Protein AF-A0A962YGM1-F1 (afdb_monomer_lite)

pLDDT: mean 92.64, std 6.52, range [55.59, 98.56]

Sequence (187 aa):
MKAMFVDFDAAATTGLLAEDYIQHNPAVPTGAAPIIGFLPALKDSGIQLTTHRLIAEGDLVVAHNLYENAQAFGGDTLVAFDVFRIENGQLAEHWDNLAPLAGPNPSGRTQLDGPTDITDLDKTAANKALVTGFVETILMNGEVERITDFISTETYLQHNTGIADGLDGLGAALGAMAEQGISMVYS

Secondary structure (DSSP, 8-state):
-HHHHTS--HHHHHHHEEEEEEE--TTS-SSHHHHHHHHHHHHHHT-EEEEEEEEEETTEEEEEEEEES-GGGTSSEEEEEEEEEEETTEEEEEEEEEEEPPPP-TTS--SS-S--S---GGGHHHHHHHHHHHIIIIIIS--GGGGGGTS-SS------TT--SHHHHHHHHHHHHHHTT------

Radius of gyration: 19.18 Å; chains: 1; bounding box: 46×40×47 Å

Foldseek 3Di:
DCCQQPVLPLVVQLVQADQQAAEPLPLFDTGSVRSNVCSVVSVVLNKDKDWLAWDDDDQKIWTFIWIASVVSVPDRIWTKTKIFGADPNHGRYIDMDIDHFDAAAPARAGLRDDDHDDDPPVCVVVLVVLVVCQCVCCQAVPVVVCNCVRAPQPWACDNPRHFHTHPVRVVVVVVVCVVVVNHRHDD

Structure (mmCIF, N/CA/C/O backbone):
data_AF-A0A962YGM1-F1
#
_entry.id   AF-A0A962YGM1-F1
#
loop_
_atom_site.group_PDB
_atom_site.id
_atom_site.type_symbol
_atom_site.label_atom_id
_atom_site.label_alt_id
_atom_site.label_comp_id
_atom_site.label_asym_id
_atom_site.label_entity_id
_atom_site.label_seq_id
_atom_site.pdbx_PDB_ins_code
_atom_site.Cartn_x
_atom_site.Cartn_y
_atom_site.Cartn_z
_atom_site.occupancy
_atom_site.B_iso_or_equiv
_atom_site.auth_seq_id
_atom_site.auth_comp_id
_atom_site.auth_asym_id
_atom_site.auth_atom_id
_atom_site.pdbx_PDB_model_num
ATOM 1 N N . MET A 1 1 ? 10.331 -6.126 -8.322 1.00 79.50 1 MET A N 1
ATOM 2 C CA . MET A 1 1 ? 10.974 -5.113 -7.450 1.00 79.50 1 MET A CA 1
ATOM 3 C C . MET A 1 1 ? 12.489 -5.008 -7.643 1.00 79.50 1 MET A C 1
ATOM 5 O O . MET A 1 1 ? 12.923 -3.966 -8.110 1.00 79.50 1 MET A O 1
ATOM 9 N N . LYS A 1 2 ? 13.305 -6.043 -7.367 1.00 87.81 2 LYS A N 1
ATOM 10 C CA . LYS A 1 2 ? 14.786 -5.934 -7.409 1.00 87.81 2 LYS A CA 1
ATOM 11 C C . LYS A 1 2 ? 15.364 -5.429 -8.745 1.00 87.81 2 LYS A C 1
ATOM 13 O O . LYS A 1 2 ? 16.160 -4.496 -8.739 1.00 87.81 2 LYS A O 1
ATOM 18 N N . ALA A 1 3 ? 14.910 -5.989 -9.870 1.00 90.62 3 ALA A N 1
ATOM 19 C CA . ALA A 1 3 ? 15.383 -5.597 -11.202 1.00 90.62 3 ALA A CA 1
ATOM 20 C C . ALA A 1 3 ? 15.262 -4.083 -11.461 1.00 90.62 3 ALA A C 1
ATOM 22 O O . ALA A 1 3 ? 16.154 -3.493 -12.055 1.00 90.62 3 ALA A O 1
ATOM 23 N N . MET A 1 4 ? 14.198 -3.452 -10.960 1.00 91.31 4 MET A N 1
ATOM 24 C CA . MET A 1 4 ? 13.885 -2.048 -11.221 1.00 91.31 4 MET A CA 1
ATOM 25 C C . MET A 1 4 ? 14.479 -1.096 -10.175 1.00 91.31 4 MET A C 1
ATOM 27 O O . MET A 1 4 ? 15.050 -0.078 -10.545 1.00 91.31 4 MET A O 1
ATOM 31 N N . PHE A 1 5 ? 14.367 -1.426 -8.883 1.00 90.88 5 PHE A N 1
ATOM 32 C CA . PHE A 1 5 ? 14.699 -0.510 -7.778 1.00 90.88 5 PHE A CA 1
ATOM 33 C C . PHE A 1 5 ? 16.046 -0.784 -7.096 1.00 90.88 5 PHE A C 1
ATOM 35 O O . PHE A 1 5 ? 16.453 -0.020 -6.229 1.00 90.88 5 PHE A O 1
ATOM 42 N N . VAL A 1 6 ? 16.722 -1.885 -7.436 1.00 91.50 6 VAL A N 1
ATOM 43 C CA . VAL A 1 6 ? 18.024 -2.247 -6.845 1.00 91.50 6 VAL A CA 1
ATOM 44 C C . VAL A 1 6 ? 19.077 -2.394 -7.932 1.00 91.50 6 VAL A C 1
ATOM 46 O O . VAL A 1 6 ? 20.129 -1.764 -7.873 1.00 91.50 6 VAL A O 1
ATOM 49 N N . ASP A 1 7 ? 18.788 -3.220 -8.937 1.00 94.50 7 ASP A N 1
ATOM 50 C CA . ASP A 1 7 ? 19.753 -3.546 -9.989 1.00 94.50 7 ASP A CA 1
ATOM 51 C C . ASP A 1 7 ? 19.701 -2.534 -11.152 1.00 94.50 7 ASP A C 1
ATOM 53 O O . ASP A 1 7 ? 20.680 -2.379 -11.884 1.00 94.50 7 ASP A O 1
ATOM 57 N N . PHE A 1 8 ? 18.573 -1.828 -11.309 1.00 94.81 8 PHE A N 1
ATOM 58 C CA . PHE A 1 8 ? 18.268 -0.941 -12.440 1.00 94.81 8 PHE A CA 1
ATOM 59 C C . PHE A 1 8 ? 18.518 -1.617 -13.805 1.00 94.81 8 PHE A C 1
ATOM 61 O O . PHE A 1 8 ? 19.015 -1.004 -14.753 1.00 94.81 8 PHE A O 1
ATOM 68 N N . ASP A 1 9 ? 18.199 -2.911 -13.892 1.00 96.62 9 ASP A N 1
ATOM 69 C CA . ASP A 1 9 ? 18.404 -3.765 -15.058 1.00 96.62 9 ASP A CA 1
ATOM 70 C C . ASP A 1 9 ? 17.204 -3.658 -16.006 1.00 96.62 9 ASP A C 1
ATOM 72 O O . ASP A 1 9 ? 16.119 -4.194 -15.753 1.00 96.62 9 ASP A O 1
ATOM 76 N N . ALA A 1 10 ? 17.417 -2.975 -17.130 1.00 95.06 10 ALA A N 1
ATOM 77 C CA . ALA A 1 10 ? 16.403 -2.782 -18.158 1.00 95.06 10 ALA A CA 1
ATOM 78 C C . ALA A 1 10 ? 15.931 -4.096 -18.796 1.00 95.06 10 ALA A C 1
ATOM 80 O O . ALA A 1 10 ? 14.737 -4.250 -19.052 1.00 95.06 10 ALA A O 1
ATOM 81 N N . ALA A 1 11 ? 16.827 -5.055 -19.040 1.00 95.00 11 ALA A N 1
ATOM 82 C CA . ALA A 1 11 ? 16.470 -6.310 -19.695 1.00 95.00 11 ALA A CA 1
ATOM 83 C C . ALA A 1 11 ? 15.648 -7.200 -18.756 1.00 95.00 11 ALA A C 1
ATOM 85 O O . ALA A 1 11 ? 14.588 -7.694 -19.144 1.00 95.00 11 ALA A O 1
ATOM 86 N N . ALA A 1 12 ? 16.092 -7.341 -17.504 1.00 95.94 12 ALA A N 1
ATOM 87 C CA . ALA A 1 12 ? 15.349 -8.080 -16.491 1.00 95.94 12 ALA A CA 1
ATOM 88 C C . ALA A 1 12 ? 13.991 -7.425 -16.202 1.00 95.94 12 ALA A C 1
ATOM 90 O O . ALA A 1 12 ? 12.988 -8.126 -16.112 1.00 95.94 12 ALA A O 1
ATOM 91 N N . THR A 1 13 ? 13.931 -6.092 -16.117 1.00 95.31 13 THR A N 1
ATOM 92 C CA . THR A 1 13 ? 12.664 -5.372 -15.911 1.00 95.31 13 THR A CA 1
ATOM 93 C C . THR A 1 13 ? 11.711 -5.573 -17.089 1.00 95.31 13 THR A C 1
ATOM 95 O O . THR A 1 13 ? 10.539 -5.862 -16.873 1.00 95.31 13 THR A O 1
ATOM 98 N N . THR A 1 14 ? 12.209 -5.519 -18.328 1.00 94.31 14 THR A N 1
ATOM 99 C CA . THR A 1 14 ? 11.390 -5.771 -19.529 1.00 94.31 14 THR A CA 1
ATOM 10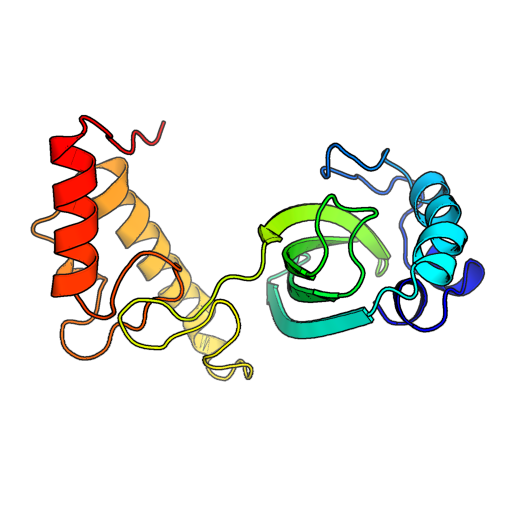0 C C . THR A 1 14 ? 10.794 -7.179 -19.503 1.00 94.31 14 THR A C 1
ATOM 102 O O . THR A 1 14 ? 9.611 -7.343 -19.767 1.00 94.31 14 THR A O 1
ATOM 105 N N . GLY A 1 15 ? 11.573 -8.196 -19.117 1.00 94.81 15 GLY A N 1
ATOM 106 C CA . GLY A 1 15 ? 11.083 -9.577 -19.027 1.00 94.81 15 GLY A CA 1
ATOM 107 C C . GLY A 1 15 ? 9.985 -9.803 -17.978 1.00 94.81 15 GLY A C 1
ATOM 108 O O . GLY A 1 15 ? 9.278 -10.805 -18.052 1.00 94.81 15 GLY A O 1
ATOM 109 N N . LEU A 1 16 ? 9.826 -8.888 -17.017 1.00 96.19 16 LEU A N 1
ATOM 110 C CA . LEU A 1 16 ? 8.814 -8.969 -15.961 1.00 96.19 16 LEU A CA 1
ATOM 111 C C . LEU A 1 16 ? 7.508 -8.247 -16.308 1.00 96.19 16 LEU A C 1
ATOM 113 O O . LEU A 1 16 ? 6.513 -8.481 -15.629 1.00 96.19 16 LEU A O 1
ATOM 117 N N . LEU A 1 17 ? 7.502 -7.369 -17.311 1.00 96.25 17 LEU A N 1
ATOM 118 C CA . LEU A 1 17 ? 6.345 -6.557 -17.689 1.00 96.25 17 LEU A CA 1
ATOM 119 C C . LEU A 1 17 ? 5.632 -7.182 -18.892 1.00 96.25 17 LEU A C 1
ATOM 121 O O 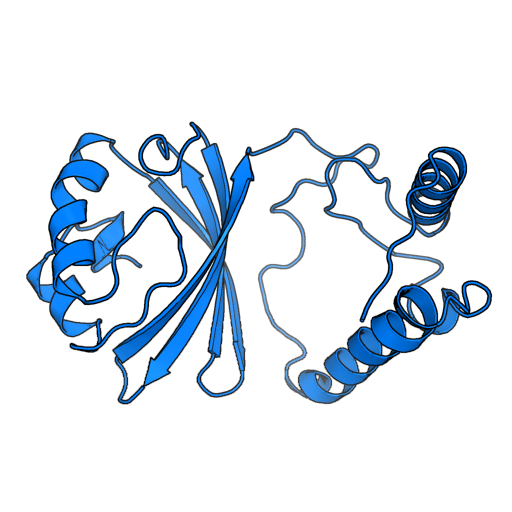. LEU A 1 17 ? 6.284 -7.607 -19.846 1.00 96.25 17 LEU A O 1
ATOM 125 N N . ALA A 1 18 ? 4.302 -7.198 -18.871 1.00 96.00 18 ALA A N 1
ATOM 126 C CA . ALA A 1 18 ? 3.518 -7.428 -20.077 1.00 96.00 18 ALA A CA 1
ATOM 127 C C . ALA A 1 18 ? 3.769 -6.283 -21.075 1.00 96.00 18 ALA A C 1
ATOM 129 O O . ALA A 1 18 ? 3.996 -5.135 -20.680 1.00 96.00 18 ALA A O 1
ATOM 130 N N . GLU A 1 19 ? 3.744 -6.578 -22.376 1.00 90.00 19 GLU A N 1
ATOM 131 C CA . GLU A 1 19 ? 3.973 -5.556 -23.409 1.00 90.00 19 GLU A CA 1
ATOM 132 C C . GLU A 1 19 ? 2.917 -4.439 -23.332 1.00 90.00 19 GLU A C 1
ATOM 134 O O . GLU A 1 19 ? 3.244 -3.253 -23.421 1.00 90.00 19 GLU A O 1
ATOM 139 N N . ASP A 1 20 ? 1.671 -4.826 -23.072 1.00 91.75 20 ASP A N 1
ATOM 140 C CA . ASP A 1 20 ? 0.490 -3.981 -22.918 1.00 91.75 20 ASP A CA 1
ATOM 141 C C . ASP A 1 20 ? 0.228 -3.548 -21.466 1.00 91.75 20 ASP A C 1
ATOM 143 O O . ASP A 1 20 ? -0.899 -3.193 -21.131 1.00 91.75 20 ASP A O 1
ATOM 147 N N . TYR A 1 21 ? 1.267 -3.528 -20.618 1.00 96.56 21 TYR A N 1
ATOM 148 C CA . TYR A 1 21 ? 1.173 -3.122 -19.214 1.00 96.56 21 TYR A CA 1
ATOM 149 C C . TYR A 1 21 ? 0.315 -1.864 -19.014 1.00 96.56 21 TYR A C 1
ATOM 151 O O . TYR A 1 21 ? 0.578 -0.809 -19.609 1.00 96.56 21 TYR A O 1
ATOM 159 N N . ILE A 1 22 ? -0.667 -1.955 -18.120 1.00 96.94 22 ILE A N 1
ATOM 160 C CA . ILE A 1 22 ? -1.581 -0.863 -17.794 1.00 96.94 22 ILE A CA 1
ATOM 161 C C . ILE A 1 22 ? -1.088 -0.110 -16.553 1.00 96.94 22 ILE A C 1
ATOM 163 O O . ILE A 1 22 ? -0.902 -0.694 -15.487 1.00 96.94 22 ILE A O 1
ATOM 167 N N . GLN A 1 23 ? -0.888 1.202 -16.683 1.00 95.56 23 GLN A N 1
ATOM 168 C CA . GLN A 1 23 ? -0.464 2.069 -15.583 1.00 95.56 23 GLN A CA 1
ATOM 169 C C . GLN A 1 23 ? -1.587 3.023 -15.179 1.00 95.56 23 GLN A C 1
ATOM 171 O O . GLN A 1 23 ? -2.095 3.763 -16.022 1.00 95.56 23 GLN A O 1
ATOM 176 N N . HIS A 1 24 ? -1.926 3.039 -13.890 1.00 95.56 24 HIS A N 1
ATOM 177 C CA . HIS A 1 24 ? -2.917 3.958 -13.326 1.00 95.56 24 HIS A CA 1
ATOM 178 C C . HIS A 1 24 ? -2.298 5.113 -12.534 1.00 95.56 24 HIS A C 1
ATOM 180 O O . HIS A 1 24 ? -2.999 6.091 -12.278 1.00 95.56 24 HIS A O 1
ATOM 186 N N . ASN A 1 25 ? -1.003 5.055 -12.192 1.00 88.62 25 ASN A N 1
ATOM 187 C CA . ASN A 1 25 ? -0.299 6.206 -11.627 1.00 88.62 25 ASN A CA 1
ATOM 188 C C . ASN A 1 25 ? -0.321 7.369 -12.645 1.00 88.62 25 ASN A C 1
ATOM 190 O O . ASN A 1 25 ? 0.273 7.244 -13.721 1.00 88.62 25 ASN A O 1
ATOM 194 N N . PRO A 1 26 ? -0.932 8.526 -12.319 1.00 85.81 26 PRO A N 1
ATOM 195 C CA . PRO A 1 26 ? -1.068 9.645 -13.254 1.00 85.81 26 PRO A CA 1
ATOM 196 C C . PRO A 1 26 ? 0.260 10.246 -13.740 1.00 85.81 26 PRO A C 1
ATOM 198 O O . PRO A 1 26 ? 0.282 10.955 -14.746 1.00 85.81 26 PRO A O 1
ATOM 201 N N . ALA A 1 27 ? 1.360 10.002 -13.025 1.00 81.94 27 ALA A N 1
ATOM 202 C CA . ALA A 1 27 ? 2.688 10.504 -13.355 1.00 81.94 27 ALA A CA 1
ATOM 203 C C . ALA A 1 27 ? 3.452 9.610 -14.349 1.00 81.94 27 ALA A C 1
ATOM 205 O O . ALA A 1 27 ? 4.478 10.040 -14.880 1.00 81.94 27 ALA A O 1
ATOM 206 N N . VAL A 1 28 ? 2.979 8.386 -14.614 1.00 83.62 28 VAL A N 1
ATOM 207 C CA . VAL A 1 28 ? 3.698 7.397 -15.429 1.00 83.62 28 VAL A CA 1
ATOM 208 C C . VAL A 1 28 ? 2.807 6.918 -16.583 1.00 83.62 28 VAL A C 1
ATOM 210 O O . VAL A 1 28 ? 1.725 6.389 -16.346 1.00 83.62 28 VAL A O 1
ATOM 213 N N . PRO A 1 29 ? 3.227 7.071 -17.852 1.00 90.25 29 PRO A N 1
ATOM 214 C CA . PRO A 1 29 ? 2.458 6.558 -18.983 1.00 90.25 29 PRO A CA 1
ATOM 215 C C . PRO A 1 29 ? 2.343 5.027 -18.990 1.00 90.25 29 PRO A C 1
ATOM 217 O O . PRO A 1 29 ? 3.237 4.320 -18.529 1.00 90.25 29 PRO A O 1
ATOM 220 N N . THR A 1 30 ? 1.267 4.524 -19.597 1.00 93.81 30 THR A N 1
ATOM 221 C CA . THR A 1 30 ? 1.036 3.086 -19.800 1.00 93.81 30 THR A CA 1
ATOM 222 C C . THR A 1 30 ? 2.052 2.447 -20.757 1.00 93.81 30 THR A C 1
ATOM 224 O O . THR A 1 30 ? 2.546 3.102 -21.678 1.00 93.81 30 THR A O 1
ATOM 227 N N . GLY A 1 31 ? 2.306 1.149 -20.578 1.00 92.12 31 GLY A N 1
ATOM 228 C CA . GLY A 1 31 ? 3.211 0.321 -21.379 1.00 92.12 31 GLY A CA 1
ATOM 229 C C . GLY A 1 31 ? 4.563 0.060 -20.706 1.00 92.12 31 GLY A C 1
ATOM 230 O O . GLY A 1 31 ? 5.022 0.822 -19.854 1.00 92.12 31 GLY A O 1
ATOM 231 N N . ALA A 1 32 ? 5.244 -1.011 -21.124 1.00 91.25 32 ALA A N 1
ATOM 232 C CA . ALA A 1 32 ? 6.546 -1.371 -20.558 1.00 91.25 32 ALA A CA 1
ATOM 233 C C . ALA A 1 32 ? 7.642 -0.335 -20.875 1.00 91.25 32 ALA A C 1
ATOM 235 O O . ALA A 1 32 ? 8.465 -0.010 -20.022 1.00 91.25 32 ALA A O 1
ATOM 236 N N . ALA A 1 33 ? 7.650 0.221 -22.092 1.00 91.38 33 ALA A N 1
ATOM 237 C CA . ALA A 1 33 ? 8.709 1.124 -22.545 1.00 91.38 33 ALA A CA 1
ATOM 238 C C . ALA A 1 33 ? 8.855 2.401 -21.686 1.00 91.38 33 ALA A C 1
ATOM 240 O O . ALA A 1 33 ? 9.991 2.712 -21.315 1.00 91.38 33 ALA A O 1
ATOM 241 N N . PRO A 1 34 ? 7.771 3.115 -21.309 1.00 91.12 34 PRO A N 1
ATOM 242 C CA . PRO A 1 34 ? 7.853 4.200 -20.335 1.00 91.12 34 PRO A CA 1
ATOM 243 C C . PRO A 1 34 ? 8.537 3.789 -19.030 1.00 91.12 34 PRO A C 1
ATOM 245 O O . PRO A 1 34 ? 9.473 4.463 -18.617 1.00 91.12 34 PRO A O 1
ATOM 248 N N . ILE A 1 35 ? 8.162 2.655 -18.432 1.00 90.88 35 ILE A N 1
ATOM 249 C CA . ILE A 1 35 ? 8.740 2.179 -17.162 1.00 90.88 35 ILE A CA 1
ATOM 250 C C . ILE A 1 35 ? 10.244 1.939 -17.292 1.00 90.88 35 ILE A C 1
ATOM 252 O O . ILE A 1 35 ? 11.023 2.386 -16.451 1.00 90.88 35 ILE A O 1
ATOM 256 N N . ILE A 1 36 ? 10.676 1.289 -18.375 1.00 92.88 36 ILE A N 1
ATOM 257 C CA . ILE A 1 36 ? 12.104 1.081 -18.650 1.00 92.88 36 ILE A CA 1
ATOM 258 C C . ILE A 1 36 ? 12.836 2.417 -18.815 1.00 92.88 36 ILE A C 1
ATOM 260 O O . ILE A 1 36 ? 13.954 2.576 -18.323 1.00 92.88 36 ILE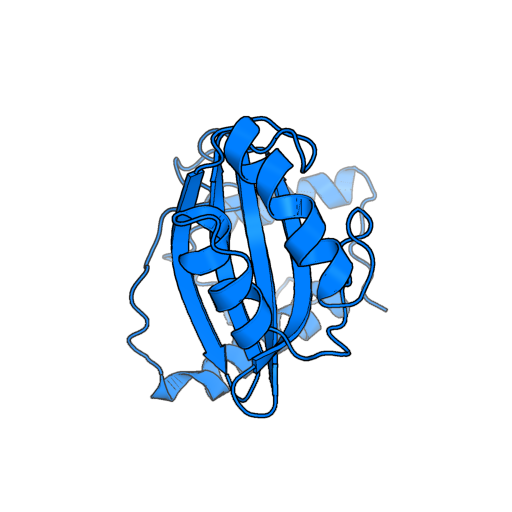 A O 1
ATOM 264 N N . GLY A 1 37 ? 12.197 3.397 -19.456 1.00 91.12 37 GLY A N 1
ATOM 265 C CA . GLY A 1 37 ? 12.730 4.747 -19.622 1.00 91.12 37 GLY A CA 1
ATOM 266 C C . GLY A 1 37 ? 12.950 5.506 -18.308 1.00 91.12 37 GLY A C 1
ATOM 267 O O . GLY A 1 37 ? 13.796 6.397 -18.274 1.00 91.12 37 GLY A O 1
ATOM 268 N N . PHE A 1 38 ? 12.254 5.142 -17.225 1.00 89.50 38 PHE A N 1
ATOM 269 C CA . PHE A 1 38 ? 12.430 5.752 -15.901 1.00 89.50 38 PHE A CA 1
ATOM 270 C C . PHE A 1 38 ? 13.658 5.229 -15.140 1.00 89.50 38 PHE A C 1
ATOM 272 O O . PHE A 1 38 ? 14.146 5.917 -14.242 1.00 89.50 38 PHE A O 1
ATOM 279 N N . LEU A 1 39 ? 14.198 4.056 -15.493 1.00 93.00 39 LEU A N 1
ATOM 280 C CA . LEU A 1 39 ? 15.293 3.419 -14.745 1.00 93.00 39 LEU A CA 1
ATOM 281 C C . LEU A 1 39 ? 16.525 4.316 -14.525 1.00 93.00 39 LEU A C 1
ATOM 283 O O . LEU A 1 39 ? 17.028 4.325 -13.401 1.00 93.00 39 LEU A O 1
ATOM 287 N N . PRO A 1 40 ? 17.020 5.092 -15.515 1.00 93.44 40 PRO A N 1
ATOM 288 C CA . PRO A 1 40 ? 18.154 5.986 -15.287 1.00 93.44 40 PRO A CA 1
ATOM 289 C C . PRO A 1 40 ? 17.852 7.059 -14.239 1.00 93.44 40 PRO A C 1
ATOM 291 O O . PRO A 1 40 ? 18.679 7.298 -13.370 1.00 93.44 40 PRO A O 1
ATOM 294 N N . ALA A 1 41 ? 16.653 7.648 -14.265 1.00 91.38 41 ALA A N 1
ATOM 295 C CA . ALA A 1 41 ? 16.261 8.670 -13.297 1.00 91.38 41 ALA A CA 1
ATOM 296 C C . ALA A 1 41 ? 16.141 8.098 -11.875 1.00 91.38 41 ALA A C 1
ATOM 298 O O . ALA A 1 41 ? 16.593 8.731 -10.925 1.00 91.38 41 ALA A O 1
ATOM 299 N N . LEU A 1 42 ? 15.592 6.885 -11.735 1.00 92.81 42 LEU A N 1
ATOM 300 C CA . LEU A 1 42 ? 15.534 6.175 -10.451 1.00 92.81 42 LEU A CA 1
ATOM 301 C C . LEU A 1 42 ? 16.936 5.848 -9.920 1.00 92.81 42 LEU A C 1
ATOM 303 O O . LEU A 1 42 ? 17.206 5.969 -8.726 1.00 92.81 42 LEU A O 1
ATOM 307 N N . LYS A 1 43 ? 17.847 5.454 -10.814 1.00 94.88 43 LYS A N 1
ATOM 308 C CA . LYS A 1 43 ? 19.239 5.179 -10.461 1.00 94.88 43 LYS A CA 1
ATOM 309 C C . LYS A 1 43 ? 19.966 6.442 -10.012 1.00 94.88 43 LYS A C 1
ATOM 311 O O . LYS A 1 43 ? 20.651 6.417 -8.992 1.00 94.88 43 LYS A O 1
ATOM 316 N N . ASP A 1 44 ? 19.810 7.530 -10.759 1.00 94.94 44 ASP A N 1
ATOM 317 C CA . ASP A 1 44 ? 20.461 8.810 -10.482 1.00 94.94 44 ASP A CA 1
ATOM 318 C C . ASP A 1 44 ? 19.923 9.461 -9.202 1.00 94.94 44 ASP A C 1
ATOM 320 O O . ASP A 1 44 ? 20.688 10.106 -8.484 1.00 94.94 44 ASP A O 1
ATOM 324 N N . SER A 1 45 ? 18.640 9.260 -8.868 1.00 94.56 45 SER A N 1
ATOM 325 C CA . SER A 1 45 ? 18.084 9.718 -7.588 1.00 94.56 45 SER A CA 1
ATOM 326 C C . SER A 1 45 ? 18.613 8.921 -6.394 1.00 94.56 45 SER A C 1
ATOM 328 O O . SER A 1 45 ? 18.518 9.383 -5.259 1.00 94.56 45 SER A O 1
ATOM 330 N N . GLY A 1 46 ? 19.175 7.730 -6.629 1.00 95.88 46 GLY A N 1
ATOM 331 C CA . GLY A 1 46 ? 19.579 6.816 -5.568 1.00 95.88 46 GLY A CA 1
ATOM 332 C C . GLY A 1 46 ? 18.383 6.295 -4.775 1.00 95.88 46 GLY A C 1
ATOM 333 O O . GLY A 1 46 ? 18.499 6.131 -3.558 1.00 95.88 46 GLY A O 1
ATOM 334 N N . ILE A 1 47 ? 17.238 6.089 -5.441 1.00 96.44 47 ILE A N 1
ATOM 335 C CA . ILE A 1 47 ? 16.019 5.607 -4.789 1.00 96.44 47 ILE A CA 1
ATOM 336 C C . ILE A 1 47 ? 16.286 4.317 -4.011 1.00 96.44 47 ILE A C 1
ATOM 338 O O . ILE A 1 47 ? 16.990 3.422 -4.484 1.00 96.44 47 ILE A O 1
ATOM 342 N N . GLN A 1 48 ? 15.714 4.215 -2.815 1.00 96.38 48 GLN A N 1
ATOM 343 C CA . GLN A 1 48 ? 15.725 2.990 -2.023 1.00 96.38 48 GLN A CA 1
ATOM 344 C C . GLN A 1 48 ? 14.298 2.530 -1.775 1.00 96.38 48 GLN A C 1
ATOM 346 O O . GLN A 1 48 ? 13.405 3.340 -1.540 1.00 96.38 48 GLN A O 1
ATOM 351 N N . LEU A 1 49 ? 14.099 1.218 -1.845 1.00 96.44 49 LEU A N 1
ATOM 352 C CA . LEU A 1 49 ? 12.813 0.576 -1.628 1.00 96.44 49 LEU A CA 1
ATOM 353 C C . LEU A 1 49 ? 12.932 -0.435 -0.493 1.00 96.44 49 LEU A C 1
ATOM 355 O O . LEU A 1 49 ? 13.718 -1.381 -0.582 1.00 96.44 49 LEU A O 1
ATOM 359 N N . THR A 1 50 ? 12.074 -0.287 0.510 1.00 97.25 50 THR A N 1
ATOM 360 C CA . THR A 1 50 ? 11.845 -1.296 1.544 1.00 97.25 50 THR A CA 1
ATOM 361 C C . THR A 1 50 ? 10.413 -1.807 1.447 1.00 97.25 50 THR A C 1
ATOM 363 O O . THR A 1 50 ? 9.462 -1.051 1.623 1.00 97.25 50 THR A O 1
ATOM 366 N N . THR A 1 51 ? 10.245 -3.102 1.183 1.00 96.94 51 THR A N 1
ATOM 367 C CA . THR A 1 51 ? 8.929 -3.754 1.187 1.00 96.94 51 THR A CA 1
ATOM 368 C C . THR A 1 51 ? 8.647 -4.339 2.564 1.00 96.94 51 THR A C 1
ATOM 370 O O . THR A 1 51 ? 9.376 -5.215 3.024 1.00 96.94 51 THR A O 1
ATOM 373 N N . HIS A 1 52 ? 7.576 -3.879 3.212 1.00 97.12 52 HIS A N 1
ATOM 374 C CA . HIS A 1 52 ? 7.197 -4.324 4.556 1.00 97.12 52 HIS A CA 1
ATOM 375 C C . HIS A 1 52 ? 6.328 -5.581 4.538 1.00 97.12 52 HIS A C 1
ATOM 377 O O . HIS A 1 52 ? 6.458 -6.437 5.408 1.00 97.12 52 HIS A O 1
ATOM 383 N N . ARG A 1 53 ? 5.421 -5.691 3.564 1.00 96.75 53 ARG A N 1
ATOM 384 C CA . ARG A 1 53 ? 4.514 -6.836 3.410 1.00 96.75 53 ARG A CA 1
ATOM 385 C C . ARG A 1 53 ? 4.027 -6.952 1.970 1.00 96.75 53 ARG A C 1
ATOM 387 O O . ARG A 1 53 ? 3.897 -5.946 1.273 1.00 96.75 53 ARG A O 1
ATOM 394 N N . LEU A 1 54 ? 3.762 -8.189 1.559 1.00 96.12 54 LEU A N 1
ATOM 395 C CA . LEU A 1 54 ? 3.177 -8.552 0.271 1.00 96.12 54 LEU A CA 1
ATOM 396 C C . LEU A 1 54 ? 1.937 -9.399 0.533 1.00 96.12 54 LEU A C 1
ATOM 398 O O . LEU A 1 54 ? 2.045 -10.460 1.141 1.00 96.12 54 LEU A O 1
ATOM 402 N N . ILE A 1 55 ? 0.778 -8.935 0.079 1.00 96.25 55 ILE A N 1
ATOM 403 C CA . ILE A 1 55 ? -0.502 -9.632 0.227 1.00 96.25 55 ILE A CA 1
ATOM 404 C C . ILE A 1 55 ? -0.961 -10.034 -1.167 1.00 96.25 55 ILE A C 1
ATOM 406 O O . ILE A 1 55 ? -1.047 -9.180 -2.041 1.00 96.25 55 ILE A O 1
ATOM 410 N N . ALA A 1 56 ? -1.251 -11.313 -1.382 1.00 95.75 56 ALA A N 1
ATOM 411 C CA . ALA A 1 56 ? -1.693 -11.812 -2.678 1.00 95.75 56 ALA A CA 1
ATOM 412 C C . ALA A 1 56 ? -3.032 -12.539 -2.559 1.00 95.75 56 ALA A C 1
ATOM 414 O O . ALA A 1 56 ? -3.220 -13.358 -1.657 1.00 95.75 56 ALA A O 1
ATOM 415 N N . GLU A 1 57 ? -3.935 -12.276 -3.498 1.00 95.38 57 GLU A N 1
ATOM 416 C CA . GLU A 1 57 ? -5.152 -13.057 -3.691 1.00 95.38 57 GLU A CA 1
ATOM 417 C C . GLU A 1 57 ? -5.465 -13.172 -5.186 1.00 95.38 57 GLU A C 1
ATOM 419 O O . GLU A 1 57 ? -5.628 -12.171 -5.880 1.00 95.38 57 GLU A O 1
ATOM 424 N N . GLY A 1 58 ? -5.566 -14.409 -5.680 1.00 95.88 58 GLY A N 1
ATOM 425 C CA . GLY A 1 58 ? -5.741 -14.656 -7.109 1.00 95.88 58 GLY A CA 1
ATOM 426 C C . GLY A 1 58 ? -4.555 -14.122 -7.910 1.00 95.88 58 GLY A C 1
ATOM 427 O O . GLY A 1 58 ? -3.409 -14.480 -7.640 1.00 95.88 58 GLY A O 1
ATOM 428 N N . ASP A 1 59 ? -4.846 -13.285 -8.899 1.00 98.12 59 ASP A N 1
ATOM 429 C CA . ASP A 1 59 ? -3.871 -12.609 -9.751 1.00 98.12 59 ASP A CA 1
ATOM 430 C C . ASP A 1 59 ? -3.478 -11.211 -9.247 1.00 98.12 59 ASP A C 1
ATOM 432 O O . ASP A 1 59 ? -2.684 -10.538 -9.899 1.00 98.12 59 ASP A O 1
ATOM 436 N N . LEU A 1 60 ? -3.984 -10.772 -8.092 1.00 98.25 60 LEU A N 1
ATOM 437 C CA . LEU A 1 60 ? -3.662 -9.473 -7.507 1.00 98.25 60 LEU A CA 1
ATOM 438 C C . LEU A 1 60 ? -2.627 -9.596 -6.386 1.00 98.25 60 LEU A C 1
ATOM 440 O O . LEU A 1 60 ? -2.703 -10.486 -5.536 1.00 98.25 60 LEU A O 1
ATOM 444 N N . VAL A 1 61 ? -1.682 -8.655 -6.356 1.00 98.12 61 VAL A N 1
ATOM 445 C CA . VAL A 1 61 ? -0.663 -8.520 -5.308 1.00 98.12 61 VAL A CA 1
ATOM 446 C C . VAL A 1 61 ? -0.608 -7.076 -4.826 1.00 98.12 61 VAL A C 1
ATOM 448 O O . VAL A 1 61 ? -0.369 -6.171 -5.615 1.00 98.12 61 VAL A O 1
ATOM 451 N N . VAL A 1 62 ? -0.765 -6.863 -3.523 1.00 98.06 62 VAL A N 1
ATOM 452 C CA . VAL A 1 62 ? -0.551 -5.575 -2.860 1.00 98.06 62 VAL A CA 1
ATOM 453 C C . VAL A 1 62 ? 0.814 -5.578 -2.182 1.00 98.06 62 VAL A C 1
ATOM 455 O O . VAL A 1 62 ? 1.103 -6.455 -1.365 1.00 98.06 62 VAL A O 1
ATOM 458 N N . ALA A 1 63 ? 1.640 -4.585 -2.484 1.00 97.88 63 ALA A N 1
ATOM 459 C CA . ALA A 1 63 ? 2.890 -4.309 -1.799 1.00 97.88 63 ALA A CA 1
ATOM 460 C C . ALA A 1 63 ? 2.753 -3.048 -0.949 1.00 97.88 63 ALA A C 1
ATOM 462 O O . ALA A 1 63 ? 2.325 -2.004 -1.431 1.00 97.88 63 ALA A O 1
ATOM 463 N N . HIS A 1 64 ? 3.134 -3.149 0.321 1.00 98.19 64 HIS A N 1
ATOM 464 C CA . HIS A 1 64 ? 3.238 -1.993 1.201 1.00 98.19 64 HIS A CA 1
ATOM 465 C C . HIS A 1 64 ? 4.707 -1.599 1.326 1.00 98.19 64 HIS A C 1
ATOM 467 O O . HIS A 1 64 ? 5.515 -2.337 1.906 1.00 98.19 64 HIS A O 1
ATOM 473 N N . ASN A 1 65 ? 5.045 -0.464 0.728 1.00 97.69 65 ASN A N 1
ATOM 474 C CA . ASN A 1 65 ? 6.410 -0.061 0.441 1.00 97.69 65 ASN A CA 1
ATOM 475 C C . ASN A 1 65 ? 6.764 1.267 1.111 1.00 97.69 65 ASN A C 1
ATOM 477 O O . ASN A 1 65 ? 5.926 2.151 1.272 1.00 97.69 65 ASN A O 1
ATOM 481 N N . LEU A 1 66 ? 8.038 1.405 1.459 1.00 98.19 66 LEU A N 1
ATOM 482 C CA . LEU A 1 66 ? 8.684 2.663 1.801 1.00 98.19 66 LEU A CA 1
ATOM 483 C C . LEU A 1 66 ? 9.685 2.995 0.694 1.00 98.19 66 LEU A C 1
ATOM 485 O O . LEU A 1 66 ? 10.600 2.209 0.435 1.00 98.19 66 LEU A O 1
ATOM 489 N N . TYR A 1 67 ? 9.509 4.153 0.067 1.00 97.12 67 TYR A N 1
ATOM 490 C CA . TYR A 1 67 ? 10.451 4.735 -0.878 1.00 97.12 67 TYR A CA 1
ATOM 491 C C . TYR A 1 67 ? 11.226 5.869 -0.207 1.00 97.12 67 TYR A C 1
ATOM 493 O O . TYR A 1 67 ? 10.622 6.792 0.337 1.00 97.12 67 TYR A O 1
ATOM 501 N N . GLU A 1 68 ? 12.550 5.840 -0.296 1.00 98.00 68 GLU A N 1
ATOM 502 C CA . GLU A 1 68 ? 13.443 6.940 0.091 1.00 98.00 68 GLU A CA 1
ATOM 503 C C . GLU A 1 68 ? 14.140 7.497 -1.154 1.00 98.00 68 GLU A C 1
ATOM 505 O O . GLU A 1 68 ? 14.399 6.754 -2.099 1.00 98.00 68 GLU A O 1
ATOM 510 N N . ASN A 1 69 ? 14.448 8.797 -1.164 1.00 96.81 69 ASN A N 1
ATOM 511 C CA . ASN A 1 69 ? 14.884 9.537 -2.359 1.00 96.81 69 ASN A CA 1
ATOM 512 C C . ASN A 1 69 ? 13.850 9.450 -3.495 1.00 96.81 69 ASN A C 1
ATOM 514 O O . ASN A 1 69 ? 14.157 9.174 -4.660 1.00 96.81 69 ASN A O 1
ATOM 518 N N . ALA A 1 70 ? 12.589 9.660 -3.119 1.00 94.31 70 ALA A N 1
ATOM 519 C CA . ALA A 1 70 ? 11.425 9.473 -3.971 1.00 94.31 70 ALA A CA 1
ATOM 520 C C . ALA A 1 70 ? 10.998 10.760 -4.704 1.00 94.31 70 ALA A C 1
ATOM 522 O O . ALA A 1 70 ? 9.828 10.915 -5.056 1.00 94.31 70 ALA A O 1
ATOM 523 N N . GLN A 1 71 ? 11.912 11.709 -4.948 1.00 91.81 71 GLN A N 1
ATOM 524 C CA . GLN A 1 71 ? 11.558 13.019 -5.515 1.00 91.81 71 GLN A CA 1
ATOM 525 C C . GLN A 1 71 ? 10.915 12.896 -6.903 1.00 91.81 71 GLN A C 1
ATOM 527 O O . GLN A 1 71 ? 10.057 13.704 -7.256 1.00 91.81 71 GLN A O 1
ATOM 532 N N . ALA A 1 72 ? 11.261 11.847 -7.660 1.00 86.81 72 ALA A N 1
ATOM 533 C CA . ALA A 1 72 ? 10.615 11.499 -8.929 1.00 86.81 72 ALA A CA 1
ATOM 534 C C . ALA A 1 72 ? 9.106 11.202 -8.789 1.00 86.81 72 ALA A C 1
ATOM 536 O O . ALA A 1 72 ? 8.369 11.296 -9.766 1.00 86.81 72 ALA A O 1
ATOM 537 N N . PHE A 1 73 ? 8.654 10.882 -7.576 1.00 87.75 73 PHE A N 1
ATOM 538 C CA . PHE A 1 73 ? 7.268 10.599 -7.205 1.00 87.75 73 PHE A CA 1
ATOM 539 C C . PHE A 1 73 ? 6.647 11.707 -6.334 1.00 87.75 73 PHE A C 1
ATOM 541 O O . PHE A 1 73 ? 5.545 11.547 -5.817 1.00 87.75 73 PHE A O 1
ATOM 548 N N . GLY A 1 74 ? 7.331 12.846 -6.177 1.00 89.44 74 GLY A N 1
ATOM 549 C CA . GLY A 1 74 ? 6.778 14.037 -5.528 1.00 89.44 74 GLY A CA 1
ATOM 550 C C . GLY A 1 74 ? 7.033 14.176 -4.023 1.00 89.44 74 GLY A C 1
ATOM 551 O O . GLY A 1 74 ? 6.408 15.031 -3.399 1.00 89.44 74 GLY A O 1
ATOM 552 N N . GLY A 1 75 ? 7.950 13.406 -3.426 1.00 92.75 75 GLY A N 1
ATOM 553 C CA . GLY A 1 75 ? 8.342 13.589 -2.020 1.00 92.75 75 GLY A CA 1
ATOM 554 C C . GLY A 1 75 ? 9.691 12.961 -1.671 1.00 92.75 75 GLY A C 1
ATOM 555 O O . GLY A 1 75 ? 10.200 12.140 -2.417 1.00 92.75 75 GLY A O 1
ATOM 556 N N . ASP A 1 76 ? 10.294 13.341 -0.544 1.00 96.44 76 ASP A N 1
ATOM 557 C CA . ASP A 1 76 ? 11.609 12.803 -0.152 1.00 96.44 76 ASP A CA 1
ATOM 558 C C . ASP A 1 76 ? 11.522 11.344 0.314 1.00 96.44 76 ASP A C 1
ATOM 560 O O . ASP A 1 76 ? 12.304 10.493 -0.120 1.00 96.44 76 ASP A O 1
ATOM 564 N N . THR A 1 77 ? 10.532 11.059 1.160 1.00 98.12 77 THR A N 1
ATOM 565 C CA . THR A 1 77 ? 10.233 9.723 1.675 1.00 98.12 77 THR A CA 1
ATOM 566 C C . THR A 1 77 ? 8.731 9.482 1.600 1.00 98.12 77 THR A C 1
ATOM 568 O O . THR A 1 77 ? 7.946 10.249 2.165 1.00 98.12 77 THR A O 1
ATOM 571 N N . LEU A 1 78 ? 8.330 8.424 0.898 1.00 97.62 78 LEU A N 1
ATOM 572 C CA . LEU A 1 78 ? 6.933 8.102 0.619 1.00 97.62 78 LEU A CA 1
ATOM 573 C C . LEU A 1 78 ? 6.596 6.695 1.107 1.00 97.62 78 LEU A C 1
ATOM 575 O O . LEU A 1 78 ? 7.336 5.748 0.856 1.00 97.62 78 LEU A O 1
ATOM 579 N N . VAL A 1 79 ? 5.450 6.559 1.763 1.00 98.31 79 VAL A N 1
ATOM 580 C CA . VAL A 1 79 ? 4.806 5.276 2.042 1.00 98.31 79 VAL A CA 1
ATOM 581 C C . VAL A 1 79 ? 3.798 5.008 0.931 1.00 98.31 79 VAL A C 1
ATOM 583 O O . VAL A 1 79 ? 3.001 5.888 0.596 1.00 98.31 79 VAL A O 1
ATOM 586 N N . ALA A 1 80 ? 3.834 3.807 0.366 1.00 96.94 80 ALA A N 1
ATOM 587 C CA . ALA A 1 80 ? 3.030 3.428 -0.783 1.00 96.94 80 ALA A CA 1
ATOM 588 C C . ALA A 1 80 ? 2.266 2.128 -0.550 1.00 96.94 80 ALA A C 1
ATOM 590 O O . ALA A 1 80 ? 2.795 1.176 0.028 1.00 96.94 80 ALA A O 1
ATOM 591 N N . PHE A 1 81 ? 1.042 2.083 -1.069 1.00 97.81 81 PHE A N 1
ATOM 592 C CA . PHE A 1 81 ? 0.368 0.831 -1.388 1.00 97.81 81 PHE A CA 1
ATOM 593 C C . PHE A 1 81 ? 0.346 0.687 -2.902 1.00 97.81 81 PHE A C 1
ATOM 595 O O . PHE A 1 81 ? -0.386 1.413 -3.570 1.00 97.81 81 PHE A O 1
ATOM 602 N N . ASP A 1 82 ? 1.147 -0.238 -3.416 1.00 97.56 82 ASP A N 1
ATOM 603 C CA . ASP A 1 82 ? 1.192 -0.591 -4.832 1.00 97.56 82 ASP A CA 1
ATOM 604 C C . ASP A 1 82 ? 0.345 -1.853 -5.043 1.00 97.56 82 ASP A C 1
ATOM 606 O O . ASP A 1 82 ? 0.546 -2.860 -4.362 1.00 97.56 82 ASP A O 1
ATOM 610 N N . VAL A 1 83 ? -0.603 -1.825 -5.972 1.00 98.38 83 VAL A N 1
ATOM 611 C CA . VAL A 1 83 ? -1.442 -2.967 -6.352 1.00 98.38 83 VAL A CA 1
ATOM 612 C C . VAL A 1 83 ? -1.049 -3.394 -7.754 1.00 98.38 83 VAL A C 1
ATOM 614 O O . VAL A 1 83 ? -1.098 -2.591 -8.677 1.00 98.38 83 VAL A O 1
ATOM 617 N N . PHE A 1 84 ? -0.693 -4.660 -7.928 1.00 98.25 84 PHE A N 1
ATOM 618 C CA . PHE A 1 84 ? -0.321 -5.242 -9.212 1.00 98.25 84 PHE A CA 1
ATOM 619 C C . PHE A 1 84 ? -1.302 -6.335 -9.612 1.00 98.25 84 PHE A C 1
ATOM 621 O O . PHE A 1 84 ? -1.657 -7.167 -8.778 1.00 98.25 84 PHE A O 1
ATOM 628 N N . ARG A 1 85 ? -1.658 -6.393 -10.896 1.00 98.56 85 ARG A N 1
ATOM 629 C CA . ARG A 1 85 ? -2.271 -7.576 -11.512 1.00 98.56 85 ARG A CA 1
ATOM 630 C C . ARG A 1 85 ? -1.217 -8.376 -12.261 1.00 98.56 85 ARG A C 1
ATOM 632 O O . ARG A 1 85 ? -0.383 -7.805 -12.968 1.00 98.56 85 ARG A O 1
ATOM 639 N N . ILE A 1 86 ? -1.269 -9.693 -12.121 1.00 98.19 86 ILE A N 1
ATOM 640 C CA . ILE A 1 86 ? -0.354 -10.636 -12.753 1.00 98.19 86 ILE A CA 1
ATOM 641 C C . ILE A 1 86 ? -1.074 -11.368 -13.879 1.00 98.19 86 ILE A C 1
ATOM 643 O O . ILE A 1 86 ? -2.118 -11.973 -13.675 1.00 98.19 86 ILE A O 1
ATOM 647 N N . GLU A 1 87 ? -0.484 -11.397 -15.066 1.00 97.62 87 GLU A N 1
ATOM 648 C CA . GLU A 1 87 ? -1.016 -12.147 -16.198 1.00 97.62 87 GLU A CA 1
ATOM 649 C C . GLU A 1 87 ? 0.111 -12.891 -16.898 1.00 97.62 87 GLU A C 1
ATOM 651 O O . GLU A 1 87 ? 1.168 -12.326 -17.159 1.00 97.62 87 GLU A O 1
ATOM 656 N N . ASN A 1 88 ? -0.082 -14.186 -17.162 1.00 96.06 88 ASN A N 1
ATOM 657 C CA . ASN A 1 88 ? 0.922 -15.033 -17.820 1.00 96.06 88 ASN A CA 1
ATOM 658 C C . ASN A 1 88 ? 2.314 -14.994 -17.149 1.00 96.06 88 ASN A C 1
ATOM 660 O O . ASN A 1 88 ? 3.341 -15.146 -17.806 1.00 96.06 88 ASN A O 1
ATOM 664 N N . GLY A 1 89 ? 2.350 -14.803 -15.824 1.00 95.31 89 GLY A N 1
ATOM 665 C CA . GLY A 1 89 ? 3.589 -14.690 -15.046 1.00 95.31 89 GLY A CA 1
ATOM 666 C C . GLY A 1 89 ? 4.287 -13.327 -15.140 1.00 95.31 89 GLY A C 1
ATOM 667 O O . GLY A 1 89 ? 5.406 -13.199 -14.647 1.00 95.31 89 GLY A O 1
ATOM 668 N N . GLN A 1 90 ? 3.645 -12.326 -15.742 1.00 97.00 90 GLN A N 1
ATOM 669 C CA . GLN A 1 90 ? 4.154 -10.966 -15.910 1.00 97.00 90 GLN A CA 1
ATOM 670 C C . GLN A 1 90 ? 3.290 -9.962 -15.140 1.00 97.00 90 GLN A C 1
ATOM 672 O O . GLN A 1 90 ? 2.105 -10.192 -14.908 1.00 97.00 90 GLN A O 1
ATOM 677 N N . LEU A 1 91 ? 3.876 -8.832 -14.752 1.00 97.56 91 LEU A N 1
ATOM 678 C CA . LEU A 1 91 ? 3.132 -7.675 -14.264 1.00 97.56 91 LEU A CA 1
ATOM 679 C C . LEU A 1 91 ? 2.344 -7.104 -15.443 1.00 97.56 91 LEU A C 1
ATOM 681 O O . LEU A 1 91 ? 2.949 -6.691 -16.431 1.00 97.56 91 LEU A O 1
ATOM 685 N N . ALA A 1 92 ? 1.021 -7.097 -15.346 1.00 97.81 92 ALA A N 1
ATOM 686 C CA . ALA A 1 92 ? 0.137 -6.678 -16.429 1.00 97.81 92 ALA A CA 1
ATOM 687 C C . ALA A 1 92 ? -0.545 -5.338 -16.149 1.00 97.81 92 ALA A C 1
ATOM 689 O O . ALA A 1 92 ? -0.914 -4.624 -17.075 1.00 97.81 92 ALA A O 1
ATOM 690 N N . GLU A 1 93 ? -0.707 -4.975 -14.881 1.00 98.25 93 GLU A N 1
ATOM 691 C CA . GLU A 1 93 ? -1.394 -3.747 -14.498 1.00 98.25 93 GLU A CA 1
ATOM 692 C C . GLU A 1 93 ? -0.943 -3.275 -13.121 1.00 98.25 93 GLU A C 1
ATOM 694 O O . GLU A 1 93 ? -0.537 -4.095 -12.291 1.00 98.25 93 GLU A O 1
ATOM 699 N N . HIS A 1 94 ? -1.003 -1.965 -12.888 1.00 97.75 94 HIS A N 1
ATOM 700 C CA . HIS A 1 94 ? -0.580 -1.354 -11.637 1.00 97.75 94 HIS A CA 1
ATOM 701 C C . HIS A 1 94 ? -1.382 -0.118 -11.248 1.00 97.75 94 HIS A C 1
ATOM 703 O O . HIS A 1 94 ? -1.593 0.781 -12.065 1.00 97.75 94 HIS A O 1
ATOM 709 N N . TRP A 1 95 ? -1.709 -0.049 -9.962 1.00 97.94 95 TRP A N 1
ATOM 710 C CA . TRP A 1 95 ? -2.219 1.124 -9.264 1.00 97.94 95 TRP A CA 1
ATOM 711 C C . TRP A 1 95 ? -1.326 1.428 -8.075 1.00 97.94 95 TRP A C 1
ATOM 713 O O . TRP A 1 95 ? -0.809 0.506 -7.450 1.00 97.94 95 TRP A O 1
ATOM 723 N N . ASP A 1 96 ? -1.238 2.693 -7.690 1.00 96.12 96 ASP A N 1
ATOM 724 C CA . ASP A 1 96 ? -0.622 3.071 -6.430 1.00 96.12 96 ASP A CA 1
ATOM 725 C C . ASP A 1 96 ? -1.384 4.185 -5.716 1.00 96.12 96 ASP A C 1
ATOM 727 O O . ASP A 1 96 ? -2.218 4.898 -6.279 1.00 96.12 96 ASP A O 1
ATOM 731 N N . ASN A 1 97 ? -1.091 4.310 -4.426 1.00 95.12 97 ASN A N 1
ATOM 732 C CA . ASN A 1 97 ? -1.335 5.529 -3.681 1.00 95.12 97 ASN A CA 1
ATOM 733 C C . ASN A 1 97 ? -0.120 5.839 -2.811 1.00 95.12 97 ASN A C 1
ATOM 735 O O . ASN A 1 97 ? 0.355 4.981 -2.064 1.00 95.12 97 ASN A O 1
ATOM 739 N N . LEU A 1 98 ? 0.341 7.084 -2.891 1.00 94.94 98 LEU A N 1
ATOM 740 C CA . LEU A 1 98 ? 1.546 7.574 -2.236 1.00 94.94 98 LEU A CA 1
ATOM 741 C C . LEU A 1 98 ? 1.169 8.591 -1.161 1.00 94.94 98 LEU A C 1
ATOM 743 O O . LEU A 1 98 ? 0.381 9.505 -1.402 1.00 94.94 98 LEU A O 1
ATOM 747 N N . ALA A 1 99 ? 1.766 8.464 0.018 1.00 96.31 99 ALA A N 1
ATOM 748 C CA . ALA A 1 99 ? 1.656 9.446 1.087 1.00 96.31 99 ALA A CA 1
ATOM 749 C C . ALA A 1 99 ? 3.049 9.781 1.634 1.00 96.31 99 ALA A C 1
ATOM 751 O O . ALA A 1 99 ? 3.865 8.871 1.794 1.00 96.31 99 ALA A O 1
ATOM 752 N N . PRO A 1 100 ? 3.343 11.049 1.971 1.00 97.69 100 PRO A N 1
ATOM 753 C CA . PRO A 1 100 ? 4.553 11.383 2.710 1.00 97.69 100 PRO A CA 1
ATOM 754 C C . PRO A 1 100 ? 4.657 10.570 4.001 1.00 97.69 100 PRO A C 1
ATOM 756 O O . PRO A 1 100 ? 3.650 10.347 4.681 1.00 97.69 100 PRO A O 1
ATOM 759 N N . LEU A 1 101 ? 5.873 10.149 4.348 1.00 98.00 101 LEU A N 1
ATOM 760 C CA . LEU A 1 101 ? 6.129 9.558 5.655 1.00 98.00 101 LEU A CA 1
ATOM 761 C C . LEU A 1 101 ? 5.828 10.594 6.747 1.00 98.00 101 LEU A C 1
ATOM 763 O O . LEU A 1 101 ? 6.394 11.689 6.757 1.00 98.00 101 LEU A O 1
ATOM 767 N N . ALA A 1 102 ? 4.952 10.236 7.677 1.00 97.62 102 ALA A N 1
ATOM 768 C CA . ALA A 1 102 ? 4.637 11.038 8.845 1.00 97.62 102 ALA A CA 1
ATOM 769 C C . ALA A 1 102 ? 5.306 10.479 10.107 1.00 97.62 102 ALA A C 1
ATOM 771 O O . ALA A 1 102 ? 5.735 9.323 10.167 1.00 97.62 102 ALA A O 1
ATOM 772 N N . GLY A 1 103 ? 5.358 11.313 11.148 1.00 97.56 103 GLY A N 1
ATOM 773 C CA . GLY A 1 103 ? 5.674 10.846 12.495 1.00 97.56 103 GLY A CA 1
ATOM 774 C C . GLY A 1 103 ? 4.598 9.894 13.039 1.00 97.56 103 GLY A C 1
ATOM 775 O O . GLY A 1 103 ? 3.543 9.728 12.420 1.00 97.56 103 GLY A O 1
ATOM 776 N N . PRO A 1 104 ? 4.844 9.276 14.207 1.00 97.94 104 PRO A N 1
ATOM 777 C CA . PRO A 1 104 ? 3.863 8.398 14.821 1.00 97.94 104 PRO A CA 1
ATOM 778 C C . PRO A 1 104 ? 2.530 9.108 15.097 1.00 97.94 104 PRO A C 1
ATOM 780 O O . PRO A 1 104 ? 2.510 10.297 15.425 1.00 97.94 104 PRO A O 1
ATOM 783 N N . ASN A 1 105 ? 1.431 8.362 15.009 1.00 97.00 105 ASN A N 1
ATOM 784 C CA . ASN A 1 105 ? 0.101 8.817 15.393 1.00 97.00 105 ASN A CA 1
ATOM 785 C C . ASN A 1 105 ? 0.042 9.133 16.909 1.00 97.00 105 ASN A C 1
ATOM 787 O O . ASN A 1 105 ? 0.994 8.846 17.646 1.00 97.00 105 ASN A O 1
ATOM 791 N N . PRO A 1 106 ? -1.079 9.670 17.430 1.00 97.25 106 PRO A N 1
ATOM 792 C CA . PRO A 1 106 ? -1.204 9.999 18.854 1.00 97.25 106 PRO A CA 1
ATOM 793 C C . PRO A 1 106 ? -0.975 8.821 19.821 1.00 97.25 106 PRO A C 1
ATOM 795 O O . PRO A 1 106 ? -0.700 9.043 20.999 1.00 97.25 106 PRO A O 1
ATOM 798 N N . SER A 1 107 ? -1.066 7.581 19.334 1.00 97.12 107 SER A N 1
ATOM 799 C CA . SER A 1 107 ? -0.828 6.348 20.094 1.00 97.12 107 SER A CA 1
ATOM 800 C C . SER A 1 107 ? 0.553 5.726 19.852 1.00 97.12 107 SER A C 1
ATOM 802 O O . SER A 1 107 ? 0.837 4.645 20.365 1.00 97.12 107 SER A O 1
ATOM 804 N N . GLY A 1 108 ? 1.438 6.400 19.111 1.00 97.19 108 GLY A N 1
ATOM 805 C CA . GLY A 1 108 ? 2.806 5.950 18.852 1.00 97.19 108 GLY A CA 1
ATOM 806 C C . GLY A 1 108 ? 2.952 4.928 17.720 1.00 97.19 108 GLY A C 1
ATOM 807 O O . GLY A 1 108 ? 4.027 4.347 17.580 1.00 97.19 108 GLY A O 1
ATOM 808 N N . ARG A 1 109 ? 1.911 4.707 16.910 1.00 97.56 109 ARG A N 1
ATOM 809 C CA . ARG A 1 109 ? 1.940 3.847 15.715 1.00 97.56 109 ARG A CA 1
ATOM 810 C C . ARG A 1 109 ? 2.455 4.604 14.512 1.00 97.56 109 ARG A C 1
ATOM 812 O O . ARG A 1 109 ? 2.214 5.796 14.373 1.00 97.56 109 ARG A O 1
ATOM 819 N N . THR A 1 110 ? 3.127 3.913 13.613 1.00 97.75 110 THR A N 1
ATOM 820 C CA . THR A 1 110 ? 3.591 4.474 12.342 1.00 97.75 110 THR A CA 1
ATOM 821 C C . THR A 1 110 ? 2.688 4.011 11.203 1.00 97.75 110 THR A C 1
ATOM 823 O O . THR A 1 110 ? 1.803 3.183 11.391 1.00 97.75 110 THR A O 1
ATOM 826 N N . GLN A 1 111 ? 2.931 4.488 9.985 1.00 97.81 111 GLN A N 1
ATOM 827 C CA . GLN A 1 111 ? 2.267 3.916 8.810 1.00 97.81 111 GLN A CA 1
ATOM 828 C C . GLN A 1 111 ? 2.734 2.476 8.522 1.00 97.81 111 GLN A C 1
ATOM 830 O O . GLN A 1 111 ? 2.007 1.728 7.882 1.00 97.81 111 GLN A O 1
ATOM 835 N N . LEU A 1 112 ? 3.932 2.083 8.984 1.00 97.56 112 LEU A N 1
ATOM 836 C CA . LEU A 1 112 ? 4.673 0.901 8.518 1.00 97.56 112 LEU A CA 1
ATOM 837 C C . LEU A 1 112 ? 4.757 -0.255 9.528 1.00 97.56 112 LEU A C 1
ATOM 839 O O . LEU A 1 112 ? 5.072 -1.380 9.135 1.00 97.56 112 LEU A O 1
ATOM 843 N N . ASP A 1 113 ? 4.504 -0.002 10.812 1.00 95.75 113 ASP A N 1
ATOM 844 C CA . ASP A 1 113 ? 4.591 -1.006 11.875 1.00 95.75 113 ASP A CA 1
ATOM 845 C C . ASP A 1 113 ? 3.412 -1.994 11.830 1.00 95.75 113 ASP A C 1
ATOM 847 O O . ASP A 1 113 ? 2.611 -2.018 10.890 1.00 95.75 113 ASP A O 1
ATOM 851 N N . GLY A 1 114 ? 3.359 -2.888 12.817 1.00 94.94 114 GLY A N 1
ATOM 852 C CA . GLY A 1 114 ? 2.419 -4.005 12.853 1.00 94.94 114 GLY A CA 1
ATOM 853 C C . GLY A 1 114 ? 2.930 -5.266 12.141 1.00 94.94 114 GLY A C 1
ATOM 854 O O . GLY A 1 114 ? 4.071 -5.306 11.671 1.00 94.94 114 GLY A O 1
ATOM 855 N N . PRO A 1 115 ? 2.105 -6.327 12.085 1.00 93.75 115 PRO A N 1
ATOM 856 C CA . PRO A 1 115 ? 2.505 -7.617 11.531 1.00 93.75 115 PRO A CA 1
ATOM 857 C C . PRO A 1 115 ? 2.948 -7.533 10.064 1.00 93.75 115 PRO A C 1
ATOM 859 O O . PRO A 1 115 ? 2.368 -6.809 9.249 1.00 93.75 115 PRO A O 1
ATOM 862 N N . THR A 1 116 ? 3.985 -8.290 9.724 1.00 95.25 116 THR A N 1
ATOM 863 C CA . THR A 1 116 ? 4.488 -8.446 8.347 1.00 95.25 116 THR A CA 1
ATOM 864 C C . THR A 1 116 ? 4.269 -9.857 7.811 1.00 95.25 116 THR A C 1
ATOM 866 O O . THR A 1 116 ? 4.137 -10.032 6.602 1.00 95.25 116 THR A O 1
ATOM 869 N N . ASP A 1 117 ? 4.174 -10.844 8.704 1.00 93.38 117 ASP A N 1
ATOM 870 C CA . ASP A 1 117 ? 3.894 -12.232 8.354 1.00 93.38 117 ASP A CA 1
ATOM 871 C C . ASP A 1 117 ? 2.387 -12.463 8.204 1.00 93.38 117 ASP A C 1
ATOM 873 O O . ASP A 1 117 ? 1.584 -12.022 9.029 1.00 93.38 117 ASP A O 1
ATOM 877 N N . ILE A 1 118 ? 2.006 -13.197 7.158 1.00 91.19 118 ILE A N 1
ATOM 878 C CA . ILE A 1 118 ? 0.617 -13.576 6.891 1.00 91.19 118 ILE A CA 1
ATOM 879 C C . ILE A 1 118 ? 0.430 -15.025 7.340 1.00 91.19 118 ILE A C 1
ATOM 881 O O . ILE A 1 118 ? 0.886 -15.949 6.667 1.00 91.19 118 ILE A O 1
ATOM 885 N N . THR A 1 119 ? -0.221 -15.227 8.486 1.00 92.44 119 THR A N 1
ATOM 886 C CA . THR A 1 119 ? -0.349 -16.557 9.113 1.00 92.44 119 THR A CA 1
ATOM 887 C C . THR A 1 119 ? -1.722 -17.206 8.936 1.00 92.44 119 THR A C 1
ATOM 889 O O . THR A 1 119 ? -1.807 -18.427 8.863 1.00 92.44 119 THR A O 1
ATOM 892 N N . ASP A 1 120 ? -2.788 -16.412 8.815 1.00 93.12 120 ASP A N 1
ATOM 893 C CA . ASP A 1 120 ? -4.183 -16.876 8.911 1.00 93.12 120 ASP A CA 1
ATOM 894 C C . ASP A 1 120 ? -4.865 -16.946 7.530 1.00 93.12 120 ASP A C 1
ATOM 896 O O . ASP A 1 120 ? -5.954 -16.408 7.313 1.00 93.12 120 ASP A O 1
ATOM 900 N N . LEU A 1 121 ? -4.201 -17.575 6.555 1.00 94.06 121 LEU A N 1
ATOM 901 C CA . LEU A 1 121 ? -4.680 -17.643 5.164 1.00 94.06 121 LEU A CA 1
ATOM 902 C C . LEU A 1 121 ? -6.022 -18.379 5.014 1.00 94.06 121 LEU A C 1
ATOM 904 O O . LEU A 1 121 ? -6.777 -18.112 4.079 1.00 94.06 121 LEU A O 1
ATOM 908 N N . ASP A 1 122 ? -6.345 -19.283 5.937 1.00 96.44 122 ASP A N 1
ATOM 909 C CA . ASP A 1 122 ? -7.631 -19.980 5.998 1.00 96.44 122 ASP A CA 1
ATOM 910 C C . ASP A 1 122 ? -8.801 -19.038 6.333 1.00 96.44 122 ASP A C 1
ATOM 912 O O . ASP A 1 122 ? -9.952 -19.340 6.015 1.00 96.44 122 ASP A O 1
ATOM 916 N N . LYS A 1 123 ? -8.518 -17.863 6.911 1.00 96.88 123 LYS A N 1
ATOM 917 C CA . LYS A 1 123 ? -9.524 -16.861 7.287 1.00 96.88 123 LYS A CA 1
ATOM 918 C C . LYS A 1 123 ? -9.768 -15.794 6.226 1.00 96.88 123 LYS A C 1
ATOM 920 O O . LYS A 1 123 ? -10.630 -14.946 6.440 1.00 96.88 123 LYS A O 1
ATOM 925 N N . THR A 1 124 ? -9.083 -15.821 5.081 1.00 95.44 124 THR A N 1
ATOM 926 C CA . THR A 1 124 ? -9.190 -14.775 4.043 1.00 95.44 124 THR A CA 1
ATOM 927 C C . THR A 1 124 ? -10.640 -14.450 3.670 1.00 95.44 124 THR A C 1
ATOM 929 O O . THR A 1 124 ? -11.024 -13.283 3.643 1.00 95.44 124 THR A O 1
ATOM 932 N N . ALA A 1 125 ? -11.486 -15.463 3.453 1.00 96.88 125 ALA A N 1
ATOM 933 C CA . ALA A 1 125 ? -12.893 -15.243 3.110 1.00 96.88 125 ALA A CA 1
ATOM 934 C C . ALA A 1 125 ? -13.687 -14.574 4.249 1.00 96.88 125 ALA A C 1
ATOM 936 O O . ALA A 1 125 ? -14.442 -13.633 4.007 1.00 96.88 125 ALA A O 1
ATO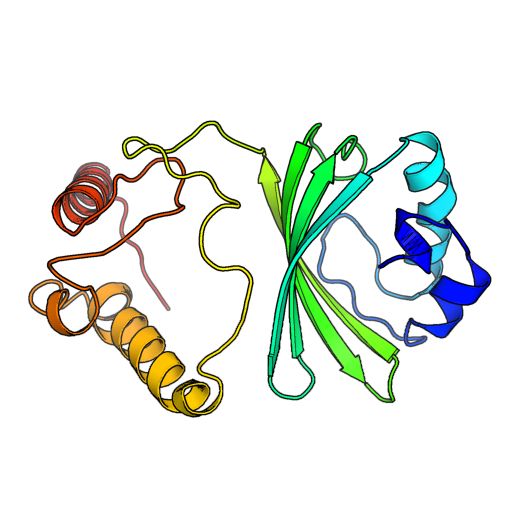M 937 N N . ALA A 1 126 ? -13.490 -15.025 5.491 1.00 97.81 126 ALA A N 1
ATOM 938 C CA . ALA A 1 126 ? -14.158 -14.465 6.664 1.00 97.81 126 ALA A CA 1
ATOM 939 C C . ALA A 1 126 ? -13.696 -13.028 6.959 1.00 97.81 126 ALA A C 1
ATOM 941 O O . ALA A 1 126 ? -14.523 -12.162 7.229 1.00 97.81 126 ALA A O 1
ATOM 942 N N . ASN A 1 127 ? -12.396 -12.752 6.838 1.00 96.31 127 ASN A N 1
ATOM 943 C CA . ASN A 1 127 ? -11.829 -11.421 7.050 1.00 96.31 127 ASN A CA 1
ATOM 944 C C . ASN A 1 127 ? -12.331 -10.422 6.001 1.00 96.31 127 ASN A C 1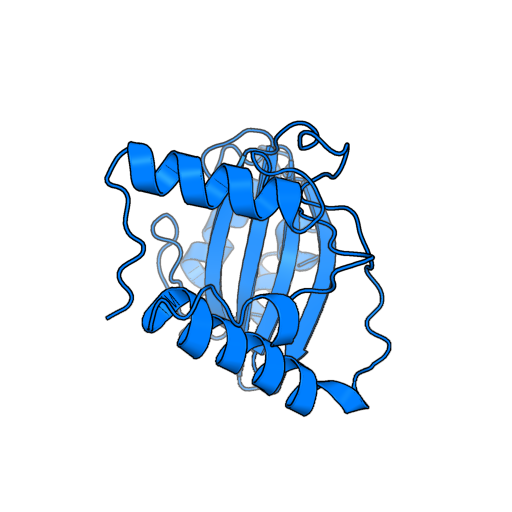
ATOM 946 O O . ASN A 1 127 ? -12.645 -9.284 6.341 1.00 96.31 127 ASN A O 1
ATOM 950 N N . LYS A 1 128 ? -12.485 -10.848 4.740 1.00 96.38 128 LYS A N 1
ATOM 951 C CA . LYS A 1 128 ? -13.124 -10.016 3.714 1.00 96.38 128 LYS A CA 1
ATOM 952 C C . LYS A 1 128 ? -14.574 -9.704 4.055 1.00 96.38 128 LYS A C 1
ATOM 954 O O . LYS A 1 128 ? -14.955 -8.544 4.003 1.00 96.38 128 LYS A O 1
ATOM 959 N N . ALA A 1 129 ? -15.356 -10.706 4.460 1.00 97.81 129 ALA A N 1
ATOM 960 C CA . ALA A 1 129 ? -16.742 -10.484 4.871 1.00 97.81 129 ALA A CA 1
ATOM 961 C C . ALA A 1 129 ? -16.845 -9.509 6.058 1.00 97.81 129 ALA A C 1
ATOM 963 O O . ALA A 1 129 ? -17.729 -8.656 6.066 1.00 97.81 129 ALA A O 1
ATOM 964 N N . LEU A 1 130 ? -15.919 -9.588 7.020 1.00 97.31 130 LEU A N 1
ATOM 965 C CA . LEU A 1 130 ? -15.843 -8.656 8.146 1.00 97.31 130 LEU A CA 1
ATOM 966 C C . LEU A 1 130 ? -15.591 -7.213 7.678 1.00 97.31 130 LEU A C 1
ATOM 968 O O . LEU A 1 130 ? -16.313 -6.305 8.082 1.00 97.31 130 LEU A O 1
ATOM 972 N N . VAL A 1 131 ? -14.599 -6.997 6.806 1.00 95.50 131 VAL A N 1
ATOM 973 C CA . VAL A 1 131 ? -14.253 -5.656 6.300 1.00 95.50 131 VAL A CA 1
ATOM 974 C C . VAL A 1 131 ? -15.350 -5.096 5.392 1.00 95.50 131 VAL A C 1
ATOM 976 O O . VAL A 1 131 ? -15.725 -3.937 5.545 1.00 95.50 131 VAL A O 1
ATOM 979 N N . THR A 1 132 ? -15.907 -5.901 4.484 1.00 95.69 132 THR A N 1
ATOM 980 C CA . THR A 1 132 ? -17.035 -5.486 3.636 1.00 95.69 132 THR A CA 1
ATOM 981 C C . THR A 1 132 ? -18.248 -5.122 4.486 1.00 95.69 132 THR A C 1
ATOM 983 O O . THR A 1 132 ? -18.808 -4.045 4.307 1.00 95.69 132 THR A O 1
ATOM 986 N N . GLY A 1 133 ? -18.595 -5.956 5.472 1.00 96.50 133 GLY A N 1
ATOM 987 C CA . GLY A 1 133 ? -19.690 -5.673 6.394 1.00 96.50 133 GLY A CA 1
ATOM 988 C C . GLY A 1 133 ? -19.481 -4.375 7.177 1.00 96.50 133 GLY A C 1
ATOM 989 O O . GLY A 1 133 ? -20.431 -3.612 7.331 1.00 96.50 133 GLY A O 1
ATOM 990 N N . PHE A 1 134 ? -18.249 -4.083 7.609 1.00 93.50 134 PHE A N 1
ATOM 991 C CA . PHE A 1 134 ? -17.906 -2.814 8.255 1.00 93.50 134 PHE A CA 1
ATOM 992 C C . PHE A 1 134 ? -18.126 -1.618 7.324 1.00 93.50 134 PHE A C 1
ATOM 994 O O . PHE A 1 134 ? -18.781 -0.653 7.716 1.00 93.50 134 PHE A O 1
ATOM 1001 N N . VAL A 1 135 ? -17.600 -1.682 6.097 1.00 90.12 135 VAL A N 1
ATOM 1002 C CA . VAL A 1 135 ? -17.748 -0.606 5.108 1.00 90.12 135 VAL A CA 1
ATOM 1003 C C . VAL A 1 135 ? -19.224 -0.354 4.822 1.00 90.12 135 VAL A C 1
ATOM 1005 O O . VAL A 1 135 ? -19.677 0.777 4.953 1.00 90.12 135 VAL A O 1
ATOM 1008 N N . GLU A 1 136 ? -19.989 -1.392 4.499 1.00 91.69 136 GLU A N 1
ATOM 1009 C CA . GLU A 1 136 ? -21.411 -1.268 4.170 1.00 91.69 136 GLU A CA 1
ATOM 1010 C C . GLU A 1 136 ? -22.234 -0.764 5.365 1.00 91.69 136 GLU A C 1
ATOM 1012 O O . GLU A 1 136 ? -22.961 0.220 5.254 1.00 91.69 136 GLU A O 1
ATOM 1017 N N . THR A 1 137 ? -22.090 -1.397 6.530 1.00 91.12 137 THR A N 1
ATOM 1018 C CA . THR A 1 137 ? -22.921 -1.102 7.709 1.00 91.12 137 THR A CA 1
ATOM 1019 C C . THR A 1 137 ? -22.585 0.262 8.306 1.00 91.12 137 THR A C 1
ATOM 1021 O O . THR A 1 137 ? -23.473 1.068 8.574 1.00 91.12 137 THR A O 1
ATOM 1024 N N . ILE A 1 138 ? -21.297 0.545 8.515 1.00 87.00 138 ILE A N 1
ATOM 1025 C CA . ILE A 1 138 ? -20.869 1.737 9.251 1.00 87.00 138 ILE A CA 1
ATOM 1026 C C . ILE A 1 138 ? -20.638 2.906 8.308 1.00 87.00 138 ILE A C 1
ATOM 1028 O O . ILE A 1 138 ? -21.112 4.007 8.573 1.00 87.00 138 ILE A O 1
ATOM 1032 N N . LEU A 1 139 ? -19.898 2.689 7.222 1.00 82.94 139 LEU A N 1
ATOM 1033 C CA . LEU A 1 139 ? -19.432 3.789 6.386 1.00 82.94 139 LEU A CA 1
ATOM 1034 C C . LEU A 1 139 ? -20.472 4.185 5.328 1.00 82.94 139 LEU A C 1
ATOM 1036 O O . LEU A 1 139 ? -20.690 5.375 5.130 1.00 82.94 139 LEU A O 1
ATOM 1040 N N . MET A 1 140 ? -21.145 3.218 4.693 1.00 84.00 140 MET A N 1
ATOM 1041 C CA . MET A 1 140 ? -22.179 3.491 3.685 1.00 84.00 140 MET A CA 1
ATOM 1042 C C . MET A 1 140 ? -23.551 3.778 4.314 1.00 84.00 140 MET A C 1
ATOM 1044 O O . MET A 1 140 ? -24.182 4.775 3.968 1.00 84.00 140 MET A O 1
ATOM 1048 N N . ASN A 1 141 ? -24.012 2.933 5.245 1.00 85.44 141 ASN A N 1
ATOM 1049 C CA . ASN A 1 141 ? -25.352 3.048 5.839 1.00 85.44 141 ASN A CA 1
ATOM 1050 C C . ASN A 1 141 ? -25.407 3.923 7.102 1.00 85.44 141 ASN A C 1
ATOM 1052 O O . ASN A 1 141 ? -26.495 4.330 7.510 1.00 85.44 141 ASN A O 1
ATOM 1056 N N . GLY A 1 142 ? -24.264 4.229 7.723 1.00 81.69 142 GLY A N 1
ATOM 1057 C CA . GLY A 1 142 ? -24.202 5.093 8.904 1.00 81.69 142 GLY A CA 1
ATOM 1058 C C . GLY A 1 142 ? -24.738 4.469 10.200 1.00 81.69 142 GLY A C 1
ATOM 1059 O O . GLY A 1 142 ? -25.025 5.214 11.137 1.00 81.69 142 GLY A O 1
ATOM 1060 N N . GLU A 1 143 ? -24.862 3.139 10.286 1.00 87.69 143 GLU A N 1
ATOM 1061 C CA . GLU A 1 143 ? -25.334 2.396 11.474 1.00 87.69 143 GLU A CA 1
ATOM 1062 C C . GLU A 1 143 ? -24.241 2.331 12.567 1.00 87.69 143 GLU A C 1
ATOM 1064 O O . GLU A 1 143 ? -23.771 1.262 12.965 1.00 87.69 143 GLU A O 1
ATOM 1069 N N . VAL A 1 144 ? -23.763 3.491 13.030 1.00 83.38 144 VAL A N 1
ATOM 1070 C CA . VAL A 1 144 ? -22.609 3.628 13.944 1.00 83.38 144 VAL A CA 1
ATOM 1071 C C . VAL A 1 144 ? -22.784 2.907 15.283 1.00 83.38 144 VAL A C 1
ATOM 1073 O O . VAL A 1 144 ? -21.797 2.528 15.911 1.00 83.38 144 VAL A O 1
ATOM 1076 N N . GLU A 1 145 ? -24.018 2.658 15.715 1.00 87.69 145 GLU A N 1
ATOM 1077 C CA . GLU A 1 145 ? -24.339 1.863 16.901 1.00 87.69 145 GLU A CA 1
ATOM 1078 C C . GLU A 1 145 ? -23.861 0.407 16.802 1.00 87.69 145 GLU A C 1
ATOM 1080 O O . GLU A 1 145 ? -23.737 -0.268 17.823 1.00 87.69 145 GLU A O 1
ATOM 1085 N N . ARG A 1 146 ? -23.551 -0.065 15.589 1.00 93.25 146 ARG A N 1
ATOM 1086 C CA . ARG A 1 146 ? -23.055 -1.416 15.306 1.00 93.25 146 ARG A CA 1
ATOM 1087 C C . ARG A 1 146 ? -21.541 -1.494 15.149 1.00 93.25 146 ARG A C 1
ATOM 1089 O O . ARG A 1 146 ? -21.014 -2.541 14.789 1.00 93.25 146 ARG A O 1
ATOM 1096 N N . ILE A 1 147 ? -20.804 -0.414 15.413 1.00 89.81 147 ILE A N 1
ATOM 1097 C CA . ILE A 1 147 ? -19.351 -0.370 15.180 1.00 89.81 147 ILE A CA 1
ATOM 1098 C C . ILE A 1 147 ? -18.585 -1.473 15.931 1.00 89.81 147 ILE A C 1
ATOM 1100 O O . ILE A 1 147 ? -17.592 -1.991 15.421 1.00 89.81 147 ILE A O 1
ATOM 1104 N N . THR A 1 148 ? -19.075 -1.887 17.103 1.00 94.06 148 THR A N 1
ATOM 1105 C CA . THR A 1 148 ? -18.471 -2.950 17.922 1.00 94.06 148 THR A CA 1
ATOM 1106 C C . THR A 1 148 ? -18.697 -4.360 17.378 1.00 94.06 148 THR A C 1
ATOM 1108 O O . THR A 1 148 ? -18.053 -5.290 17.853 1.00 94.06 148 THR A O 1
ATOM 1111 N N . ASP A 1 149 ? -19.568 -4.534 16.376 1.00 95.31 149 ASP A N 1
ATOM 1112 C CA . ASP A 1 149 ? -19.693 -5.799 15.638 1.00 95.31 149 ASP A CA 1
ATOM 1113 C C . ASP A 1 149 ? -18.436 -6.065 14.784 1.00 95.31 149 ASP A C 1
ATOM 1115 O O . ASP A 1 149 ? -18.142 -7.211 14.442 1.00 95.31 149 ASP A O 1
ATOM 1119 N N . PHE A 1 150 ? -17.691 -5.007 14.436 1.00 94.12 150 PHE A N 1
ATOM 1120 C CA . PHE A 1 150 ? -16.587 -5.052 13.475 1.00 94.12 150 PHE A CA 1
ATOM 1121 C C . PHE A 1 150 ? -15.240 -4.636 14.065 1.00 94.12 150 PHE A C 1
ATOM 1123 O O . PHE A 1 150 ? -14.200 -5.178 13.693 1.00 94.12 150 PHE A O 1
ATOM 1130 N N . ILE A 1 151 ? -15.249 -3.659 14.971 1.00 92.44 151 ILE A N 1
ATOM 1131 C CA . ILE A 1 151 ? -14.052 -3.114 15.601 1.00 92.44 151 ILE A CA 1
ATOM 1132 C C . ILE A 1 151 ? -13.967 -3.630 17.032 1.00 92.44 151 ILE A C 1
ATOM 1134 O O . ILE A 1 151 ? -14.893 -3.481 17.828 1.00 92.44 151 ILE A O 1
ATOM 1138 N N . SER A 1 152 ? -12.825 -4.223 17.365 1.00 92.81 152 SER A N 1
ATOM 1139 C CA . SER A 1 152 ? -12.571 -4.754 18.701 1.00 92.81 152 SER A CA 1
ATOM 1140 C C . SER A 1 152 ? -12.576 -3.639 19.756 1.00 92.81 152 SER A C 1
ATOM 1142 O O . SER A 1 152 ? -11.939 -2.597 19.596 1.00 92.81 152 SER A O 1
ATOM 1144 N N . THR A 1 153 ? -13.282 -3.888 20.861 1.00 89.44 153 THR A N 1
ATOM 1145 C CA . THR A 1 153 ? -13.388 -2.978 22.012 1.00 89.44 153 THR A CA 1
ATOM 1146 C C . THR A 1 153 ? -12.156 -3.005 22.916 1.00 89.44 153 THR A C 1
ATOM 1148 O O . THR A 1 153 ? -12.040 -2.175 23.810 1.00 89.44 153 THR A O 1
ATOM 1151 N N . GLU A 1 154 ? -11.259 -3.975 22.725 1.00 88.88 154 GLU A N 1
ATOM 1152 C CA . GLU A 1 154 ? -10.074 -4.166 23.569 1.00 88.88 154 GLU A CA 1
ATOM 1153 C C . GLU A 1 154 ? -8.800 -3.734 22.846 1.00 88.88 154 GLU A C 1
ATOM 1155 O O . GLU A 1 154 ? -8.008 -2.948 23.356 1.00 88.88 154 GLU A O 1
ATOM 1160 N N . THR A 1 155 ? -8.606 -4.256 21.636 1.00 89.56 155 THR A N 1
ATOM 1161 C CA . THR A 1 155 ? -7.425 -4.005 20.807 1.00 89.56 155 THR A CA 1
ATOM 1162 C C . THR A 1 155 ? -7.855 -3.545 19.420 1.00 89.56 155 THR A C 1
ATOM 1164 O O . THR A 1 155 ? -8.354 -4.351 18.635 1.00 89.56 155 THR A O 1
ATOM 1167 N N . TYR A 1 156 ? -7.648 -2.268 19.107 1.00 92.62 156 TYR A N 1
ATOM 1168 C CA . TYR A 1 156 ? -7.761 -1.732 17.751 1.00 92.62 156 TYR A CA 1
ATOM 1169 C C . TYR A 1 156 ? -6.610 -0.758 17.521 1.00 92.62 156 TYR A C 1
ATOM 1171 O O . TYR A 1 156 ? -6.607 0.342 18.067 1.00 92.62 156 TYR A O 1
ATOM 1179 N N . LEU A 1 157 ? -5.598 -1.199 16.778 1.00 94.94 157 LEU A N 1
ATOM 1180 C CA . LEU A 1 157 ? -4.418 -0.391 16.485 1.00 94.94 157 LEU A CA 1
ATOM 1181 C C . LEU A 1 157 ? -4.644 0.351 15.174 1.00 94.94 157 LEU A C 1
ATOM 1183 O O . LEU A 1 157 ? -5.025 -0.265 14.178 1.00 94.94 157 LEU A O 1
ATOM 1187 N N . GLN A 1 158 ? -4.416 1.658 15.181 1.00 91.12 158 GLN A N 1
ATOM 1188 C CA . GLN A 1 158 ? -4.640 2.507 14.025 1.00 91.12 158 GLN A CA 1
ATOM 1189 C C . GLN A 1 158 ? -3.304 2.943 13.424 1.00 91.12 158 GLN A C 1
ATOM 1191 O O . GLN A 1 158 ? -2.394 3.342 14.140 1.00 91.12 158 GLN A O 1
ATOM 1196 N N . HIS A 1 159 ? -3.202 2.902 12.098 1.00 95.06 159 HIS A N 1
ATOM 1197 C CA . HIS A 1 159 ? -2.024 3.371 11.358 1.00 95.06 159 HIS A CA 1
ATOM 1198 C C . HIS A 1 159 ? -2.296 4.675 10.591 1.00 95.06 159 HIS A C 1
ATOM 1200 O O . HIS A 1 159 ? -1.392 5.248 9.983 1.00 95.06 159 HIS A O 1
ATOM 1206 N N . ASN A 1 160 ? -3.534 5.184 10.644 1.00 93.50 160 ASN A N 1
ATOM 1207 C CA . ASN A 1 160 ? -3.834 6.557 10.252 1.00 93.50 160 ASN A CA 1
ATOM 1208 C C . ASN A 1 160 ? -3.048 7.534 11.143 1.00 93.50 160 ASN A C 1
ATOM 1210 O O . ASN A 1 160 ? -3.159 7.519 12.369 1.00 93.50 160 ASN A O 1
ATOM 1214 N N . THR A 1 161 ? -2.277 8.405 10.502 1.00 95.75 161 THR A N 1
ATOM 1215 C CA . THR A 1 161 ? -1.311 9.310 11.136 1.00 95.75 161 THR A CA 1
ATOM 1216 C C . THR A 1 161 ? -1.956 10.346 12.057 1.00 95.75 161 THR A C 1
ATOM 1218 O O . THR A 1 161 ? -1.294 10.864 12.952 1.00 95.75 161 THR A O 1
ATOM 1221 N N . GLY A 1 162 ? -3.248 10.636 11.875 1.00 93.75 162 GLY A N 1
ATOM 1222 C CA . GLY A 1 162 ? -3.996 11.604 12.677 1.00 93.75 162 GLY A CA 1
ATOM 1223 C C . GLY A 1 162 ? -4.926 11.001 13.731 1.00 93.75 162 GLY A C 1
ATOM 1224 O O . GLY A 1 162 ? -5.534 11.760 14.482 1.00 93.75 162 GLY A O 1
ATOM 1225 N N . ILE A 1 163 ? -5.074 9.673 13.799 1.00 94.56 163 ILE A N 1
ATOM 1226 C CA . ILE A 1 163 ? -6.109 9.019 14.617 1.00 94.56 163 ILE A CA 1
ATOM 1227 C C . ILE A 1 163 ? -5.455 8.093 15.644 1.00 94.56 163 ILE A C 1
ATOM 1229 O O . ILE A 1 163 ? -4.604 7.280 15.293 1.00 94.56 163 ILE A O 1
ATOM 1233 N N . ALA A 1 164 ? -5.855 8.230 16.910 1.00 95.56 164 ALA A N 1
ATOM 1234 C CA . ALA A 1 164 ? -5.391 7.385 18.008 1.00 95.56 164 ALA A CA 1
ATOM 1235 C C . ALA A 1 164 ? -5.968 5.957 17.931 1.00 95.56 164 ALA A C 1
ATOM 1237 O O . ALA A 1 164 ? -6.990 5.718 17.287 1.00 95.56 164 ALA A O 1
ATOM 1238 N N . ASP A 1 165 ? -5.327 5.022 18.628 1.00 95.56 165 ASP A N 1
ATOM 1239 C CA . ASP A 1 165 ? -5.794 3.647 18.807 1.00 95.56 165 ASP A CA 1
ATOM 1240 C C . ASP A 1 165 ? -7.153 3.599 19.539 1.00 95.56 165 ASP A C 1
ATOM 1242 O O . ASP A 1 165 ? -7.541 4.510 20.278 1.00 95.56 165 ASP A O 1
ATOM 1246 N N . GLY A 1 166 ? -7.852 2.477 19.379 1.00 93.38 166 GLY A N 1
ATOM 1247 C CA . GLY A 1 166 ? -9.091 2.168 20.085 1.00 93.38 166 GLY A CA 1
ATOM 1248 C C . GLY A 1 166 ? -10.333 2.860 19.521 1.00 93.38 166 GLY A C 1
ATOM 1249 O O . GLY A 1 166 ? -10.276 3.727 18.646 1.00 93.38 166 GLY A O 1
ATOM 1250 N N . LEU A 1 167 ? -11.491 2.459 20.051 1.00 91.06 167 LEU A N 1
ATOM 1251 C CA . LEU A 1 167 ? -12.780 3.054 19.694 1.00 91.06 167 LEU A CA 1
ATOM 1252 C C . LEU A 1 167 ? -12.875 4.523 20.102 1.00 91.06 167 LEU A C 1
ATOM 1254 O O . LEU A 1 167 ? -13.474 5.304 19.372 1.00 91.06 167 LEU A O 1
ATOM 1258 N N . ASP A 1 168 ? -12.253 4.911 21.215 1.00 90.06 168 ASP A N 1
ATOM 1259 C CA . ASP A 1 168 ? -12.232 6.306 21.661 1.00 90.06 168 ASP A CA 1
ATOM 1260 C C . ASP A 1 168 ? -11.501 7.198 20.647 1.00 90.06 168 ASP A C 1
ATOM 1262 O O . ASP A 1 168 ? -12.001 8.261 20.276 1.00 90.06 168 ASP A O 1
ATOM 1266 N N . GLY A 1 169 ? -10.347 6.740 20.144 1.00 91.12 169 GLY A N 1
ATOM 1267 C CA . GLY A 1 169 ? -9.579 7.443 19.118 1.00 91.12 169 GLY A CA 1
ATOM 1268 C C . GLY A 1 169 ? -10.344 7.576 17.804 1.00 91.12 169 GLY A C 1
ATOM 1269 O O . GLY A 1 169 ? -10.445 8.673 17.247 1.00 91.12 169 GLY A O 1
ATOM 1270 N N . LEU A 1 170 ? -10.941 6.476 17.337 1.00 87.88 170 LEU A N 1
ATOM 1271 C CA . LEU A 1 170 ? -11.768 6.468 16.131 1.00 87.88 170 LEU A CA 1
ATOM 1272 C C . LEU A 1 170 ? -13.019 7.351 16.283 1.00 87.88 170 LEU A C 1
ATOM 1274 O O . LEU A 1 170 ? -13.325 8.146 15.396 1.00 87.88 170 LEU A O 1
ATOM 1278 N N . GLY A 1 171 ? -13.720 7.249 17.411 1.00 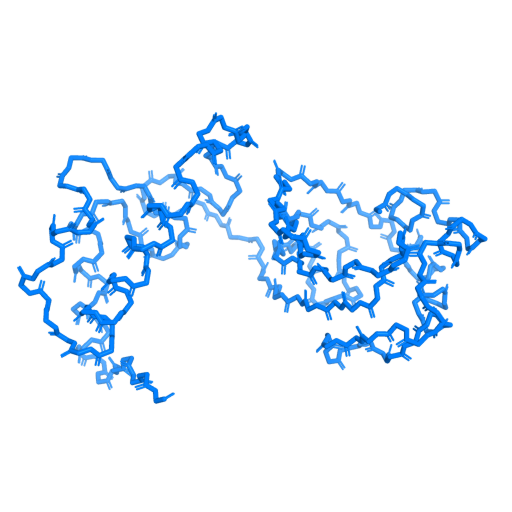85.88 171 GLY A N 1
ATOM 1279 C CA . GLY A 1 171 ? -14.926 8.019 17.706 1.00 85.88 171 GLY A CA 1
ATOM 1280 C C . GLY A 1 171 ? -14.662 9.521 17.764 1.00 85.88 171 GLY A C 1
ATOM 1281 O O . GLY A 1 171 ? -15.421 10.295 17.181 1.00 85.88 171 GLY A O 1
ATOM 1282 N N . ALA A 1 172 ? -13.553 9.941 18.382 1.00 88.38 172 ALA A N 1
ATOM 1283 C CA . ALA A 1 172 ? -13.136 11.342 18.394 1.00 88.38 172 ALA A CA 1
ATOM 1284 C C . ALA A 1 172 ? -12.881 11.880 16.974 1.00 88.38 172 ALA A C 1
ATOM 1286 O O . ALA A 1 172 ? -13.305 12.990 16.649 1.00 88.38 172 ALA A O 1
ATOM 1287 N N . ALA A 1 173 ? -12.242 11.087 16.107 1.00 87.00 173 ALA A N 1
ATOM 1288 C CA . ALA A 1 173 ? -11.990 11.473 14.720 1.00 87.00 173 ALA A CA 1
ATOM 1289 C C . ALA A 1 173 ? -13.283 11.584 13.893 1.00 87.00 173 ALA A C 1
ATOM 1291 O O . ALA A 1 173 ? -13.475 12.571 13.181 1.00 87.00 173 ALA A O 1
ATOM 1292 N N . LEU A 1 174 ? -14.193 10.608 14.012 1.00 82.56 174 LEU A N 1
ATOM 1293 C CA . LEU A 1 174 ? -15.502 10.644 13.348 1.00 82.56 174 LEU A CA 1
ATOM 1294 C C . LEU A 1 174 ? -16.341 11.844 13.818 1.00 82.56 174 LEU A C 1
ATOM 1296 O O . LEU A 1 174 ? -16.935 12.539 12.993 1.00 82.56 174 LEU A O 1
ATOM 1300 N N . GLY A 1 175 ? -16.341 12.130 15.124 1.00 83.12 175 GLY A N 1
ATOM 1301 C CA . GLY A 1 175 ? -17.008 13.300 15.698 1.00 83.12 175 GLY A CA 1
ATOM 1302 C C . GLY A 1 175 ? -16.458 14.618 15.147 1.00 83.12 175 GLY A C 1
ATOM 1303 O O . GLY A 1 175 ? -17.228 15.460 14.692 1.00 83.12 175 GLY A O 1
ATOM 1304 N N . ALA A 1 176 ? -15.130 14.767 15.092 1.00 85.81 176 ALA A N 1
ATOM 1305 C CA . ALA A 1 176 ? -14.484 15.963 14.549 1.00 85.81 176 ALA A CA 1
ATOM 1306 C C . ALA A 1 176 ? -14.784 16.183 13.054 1.00 85.81 176 ALA A C 1
ATOM 1308 O O . ALA A 1 176 ? -14.945 17.325 12.620 1.00 85.81 176 ALA A O 1
ATOM 1309 N N . MET A 1 177 ? -14.882 15.110 12.260 1.00 82.81 177 MET A N 1
ATOM 1310 C CA . MET A 1 177 ? -15.311 15.202 10.859 1.00 82.81 177 MET A CA 1
ATOM 1311 C C . MET A 1 177 ? -16.767 15.669 10.749 1.00 82.81 177 MET A C 1
ATOM 1313 O O . MET A 1 177 ? -17.056 16.585 9.978 1.00 82.81 177 MET A O 1
ATOM 1317 N N . ALA A 1 178 ? -17.665 15.112 11.566 1.00 81.31 178 ALA A N 1
ATOM 1318 C CA . ALA A 1 178 ? -19.071 15.506 11.585 1.00 81.31 178 ALA A CA 1
ATOM 1319 C C . ALA A 1 178 ? -19.265 16.983 11.983 1.00 81.31 178 ALA A C 1
ATOM 1321 O O . ALA A 1 178 ? -20.049 17.688 11.348 1.00 81.31 178 ALA A O 1
ATOM 1322 N N . GLU A 1 179 ? -18.516 17.483 12.972 1.00 85.94 179 GLU A N 1
ATOM 1323 C CA . GLU A 1 179 ? -18.523 18.903 13.370 1.00 85.94 179 GLU A CA 1
ATOM 1324 C C . GLU A 1 179 ? -18.080 19.842 12.238 1.00 85.94 179 GLU A C 1
ATOM 1326 O O . GLU A 1 179 ? -18.577 20.963 12.124 1.00 85.94 179 GLU A O 1
ATOM 1331 N N . GLN A 1 180 ? -17.179 19.378 11.368 1.00 87.19 180 GLN A N 1
ATOM 1332 C CA . GLN A 1 180 ? -16.725 20.106 10.180 1.00 87.19 180 GLN A CA 1
ATOM 1333 C C . GLN A 1 180 ? -17.676 19.955 8.981 1.00 87.19 180 GLN A C 1
ATOM 1335 O O . GLN A 1 180 ? -17.396 20.480 7.903 1.00 87.19 180 GLN A O 1
ATOM 1340 N N . GLY A 1 181 ? -18.794 19.241 9.142 1.00 81.88 181 GLY A N 1
ATOM 1341 C CA . GLY A 1 181 ? -19.724 18.935 8.056 1.00 81.88 181 GLY A CA 1
ATOM 1342 C C . GLY A 1 181 ? -19.153 17.967 7.016 1.00 81.88 181 GLY A C 1
ATOM 1343 O O . GLY A 1 181 ? -19.692 17.869 5.914 1.00 81.88 181 GLY A O 1
ATOM 1344 N N . ILE A 1 182 ? -18.068 17.259 7.344 1.00 79.25 182 ILE A N 1
ATOM 1345 C CA . ILE A 1 182 ? -17.475 16.232 6.491 1.00 79.25 182 ILE A CA 1
ATOM 1346 C C . ILE A 1 182 ? -18.271 14.948 6.704 1.00 79.25 182 ILE A C 1
ATOM 1348 O O . ILE A 1 182 ? -18.247 14.348 7.778 1.00 79.25 182 ILE A O 1
ATOM 1352 N N . SER A 1 183 ? -18.977 14.524 5.662 1.00 69.94 183 SER A N 1
ATOM 1353 C CA . SER A 1 183 ? -19.656 13.234 5.612 1.00 69.94 183 SER A CA 1
ATOM 1354 C C . SER A 1 183 ? -18.940 12.343 4.607 1.00 69.94 183 SER A C 1
ATOM 1356 O O . SER A 1 183 ? -18.655 12.771 3.486 1.00 69.94 183 SER A O 1
ATOM 1358 N N . MET A 1 184 ? -18.643 11.107 5.006 1.00 67.94 184 MET A N 1
ATOM 1359 C CA . MET A 1 184 ? -18.197 10.093 4.060 1.00 67.94 184 MET A CA 1
ATOM 1360 C C . MET A 1 184 ? -19.432 9.540 3.354 1.00 67.94 184 MET A C 1
ATOM 1362 O O . MET A 1 184 ? -20.155 8.718 3.904 1.00 67.94 184 MET A O 1
ATOM 1366 N N . VAL A 1 185 ? -19.702 10.055 2.157 1.00 65.88 185 VAL A N 1
ATOM 1367 C CA . VAL A 1 185 ? -20.773 9.551 1.299 1.00 65.88 185 VAL A CA 1
ATOM 1368 C C . VAL A 1 185 ? -20.156 8.542 0.351 1.00 65.88 185 VAL A C 1
ATOM 1370 O O . VAL A 1 185 ? -19.357 8.897 -0.514 1.00 65.88 185 VAL A O 1
ATOM 1373 N N . TYR A 1 186 ? -20.531 7.286 0.526 1.00 63.16 186 TYR A N 1
ATOM 1374 C CA . TYR A 1 186 ? -20.198 6.225 -0.408 1.00 63.16 186 TYR A CA 1
ATOM 1375 C C . TYR A 1 186 ? -21.366 6.090 -1.382 1.00 63.16 186 TYR A C 1
ATOM 1377 O O . TYR A 1 186 ? -22.517 5.988 -0.959 1.00 63.16 186 TYR A O 1
ATOM 1385 N N . SER A 1 187 ? -21.071 6.153 -2.678 1.00 55.59 187 SER A N 1
ATOM 1386 C CA . SER A 1 187 ? -22.040 6.028 -3.773 1.00 55.59 187 SER A CA 1
ATOM 1387 C C . SER A 1 187 ? -21.697 4.856 -4.668 1.00 55.59 187 SER A C 1
ATOM 1389 O O . SER A 1 187 ? -20.481 4.722 -4.939 1.00 55.59 187 SER A O 1
#